Protein AF-A0AAN7X3D2-F1 (afdb_monomer_lite)

Structure (mmCIF, N/CA/C/O backbone):
data_AF-A0AAN7X3D2-F1
#
_entry.id   AF-A0AAN7X3D2-F1
#
loop_
_atom_site.group_PDB
_atom_site.id
_atom_site.type_symbol
_atom_site.label_atom_id
_atom_site.label_alt_id
_atom_site.label_comp_id
_atom_site.label_asym_id
_atom_site.label_entity_id
_atom_site.label_seq_id
_atom_site.pdbx_PDB_ins_code
_atom_site.Cartn_x
_atom_site.Cartn_y
_atom_site.Cartn_z
_atom_site.occupancy
_atom_site.B_iso_or_equiv
_atom_site.auth_seq_id
_atom_site.auth_comp_id
_atom_site.auth_asym_id
_atom_site.auth_atom_id
_atom_site.pdbx_PDB_model_num
ATOM 1 N N . MET A 1 1 ? 17.484 20.230 18.030 1.00 35.00 1 MET A N 1
ATOM 2 C CA . MET A 1 1 ? 18.713 19.925 17.265 1.00 35.00 1 MET A CA 1
ATOM 3 C C . MET A 1 1 ? 18.716 18.446 16.921 1.00 35.00 1 MET A C 1
ATOM 5 O O . MET A 1 1 ? 18.875 17.616 17.807 1.00 35.00 1 MET A O 1
ATOM 9 N N . LEU A 1 2 ? 18.434 18.127 15.661 1.00 25.06 2 LEU A N 1
ATOM 10 C CA . LEU A 1 2 ? 18.303 16.764 15.154 1.00 25.06 2 LEU A CA 1
ATOM 11 C C . LEU A 1 2 ? 19.714 16.174 14.964 1.00 25.06 2 LEU A C 1
ATOM 13 O O . LEU A 1 2 ? 20.465 16.647 14.115 1.00 25.06 2 LEU A O 1
ATOM 17 N N . ARG A 1 3 ? 20.113 15.194 15.784 1.00 27.19 3 ARG A N 1
ATOM 18 C CA . ARG A 1 3 ? 21.382 14.471 15.600 1.00 27.19 3 ARG A CA 1
ATOM 19 C C . ARG A 1 3 ? 21.187 13.400 14.529 1.00 27.19 3 ARG A C 1
ATOM 21 O O . ARG A 1 3 ? 20.580 12.366 14.785 1.00 27.19 3 ARG A O 1
ATOM 28 N N . VAL A 1 4 ? 21.693 13.680 13.332 1.00 27.00 4 VAL A N 1
ATOM 29 C CA . VAL A 1 4 ? 21.812 12.722 12.230 1.00 27.00 4 VAL A CA 1
ATOM 30 C C . VAL A 1 4 ? 22.949 11.753 12.561 1.00 27.00 4 VAL A C 1
ATOM 32 O O . VAL A 1 4 ? 24.095 12.163 12.732 1.00 27.00 4 VAL A O 1
ATOM 35 N N . LEU A 1 5 ? 22.620 10.469 12.684 1.00 26.11 5 LEU A N 1
ATOM 36 C CA . LEU A 1 5 ? 23.580 9.375 12.818 1.00 26.11 5 LEU A CA 1
ATOM 37 C C . LEU A 1 5 ? 24.165 9.089 11.427 1.00 26.11 5 LEU A C 1
ATOM 39 O O . LEU A 1 5 ? 23.530 8.445 10.596 1.00 26.11 5 LEU A O 1
ATOM 43 N N . ILE A 1 6 ? 25.361 9.616 11.158 1.00 30.44 6 ILE A N 1
ATOM 44 C CA . ILE A 1 6 ? 26.151 9.267 9.973 1.00 30.44 6 ILE A CA 1
ATOM 45 C C . ILE A 1 6 ? 26.912 7.983 10.306 1.00 30.44 6 ILE A C 1
ATOM 47 O O . ILE A 1 6 ? 27.839 7.983 11.114 1.00 30.44 6 ILE A O 1
ATOM 51 N N . LEU A 1 7 ? 26.494 6.881 9.693 1.00 25.83 7 LEU A N 1
ATOM 52 C CA . LEU A 1 7 ? 27.168 5.590 9.775 1.00 25.83 7 LEU A CA 1
ATOM 53 C C . LEU A 1 7 ? 28.379 5.627 8.827 1.00 25.83 7 LEU A C 1
ATOM 55 O O . LEU A 1 7 ? 28.279 5.309 7.646 1.00 25.83 7 LEU A O 1
ATOM 59 N N . MET A 1 8 ? 29.522 6.089 9.341 1.00 29.09 8 MET A N 1
ATOM 60 C CA . MET A 1 8 ? 30.816 5.961 8.669 1.00 29.09 8 MET A CA 1
ATOM 61 C C . MET A 1 8 ? 31.277 4.504 8.772 1.00 29.09 8 MET A C 1
ATOM 63 O O . MET A 1 8 ? 31.787 4.078 9.806 1.00 29.09 8 MET A O 1
ATOM 67 N N . MET A 1 9 ? 31.091 3.732 7.703 1.00 26.47 9 MET A N 1
ATOM 68 C CA . MET A 1 9 ? 31.731 2.424 7.557 1.00 26.47 9 MET A CA 1
ATOM 69 C C . MET A 1 9 ? 33.224 2.646 7.297 1.00 26.47 9 MET A C 1
ATOM 71 O O . MET A 1 9 ? 33.639 2.971 6.186 1.00 26.47 9 MET A O 1
ATOM 75 N N . ALA A 1 10 ? 34.022 2.511 8.355 1.00 29.41 10 ALA A N 1
ATOM 76 C CA . ALA A 1 10 ? 35.472 2.473 8.281 1.00 29.41 10 ALA A CA 1
ATOM 77 C C . ALA A 1 10 ? 35.911 1.244 7.469 1.00 29.41 10 ALA A C 1
ATOM 79 O O . ALA A 1 10 ? 35.574 0.107 7.800 1.00 29.41 10 ALA A O 1
ATOM 80 N N . VAL A 1 11 ? 36.669 1.480 6.399 1.00 28.42 11 VAL A N 1
ATOM 81 C CA . VAL A 1 11 ? 37.360 0.426 5.655 1.00 28.42 11 VAL A CA 1
ATOM 82 C C . VAL A 1 11 ? 38.492 -0.086 6.540 1.00 28.42 11 VAL A C 1
ATOM 84 O O . VAL A 1 11 ? 39.471 0.617 6.786 1.00 28.42 11 VAL A O 1
ATOM 87 N N . TRP A 1 12 ? 38.340 -1.304 7.054 1.00 28.50 12 TRP A N 1
ATOM 88 C CA . TRP A 1 12 ? 39.407 -1.999 7.763 1.00 28.50 12 TRP A CA 1
ATOM 89 C C . TRP A 1 12 ? 40.488 -2.368 6.743 1.00 28.50 12 TRP A C 1
ATOM 91 O O . TRP A 1 12 ? 40.231 -3.102 5.788 1.00 28.50 12 TRP A O 1
ATOM 101 N N . GLY A 1 13 ? 41.685 -1.807 6.920 1.00 28.72 13 GLY A N 1
ATOM 102 C CA . GLY A 1 13 ? 42.852 -2.130 6.110 1.00 28.72 13 GLY A CA 1
ATOM 103 C C . GLY A 1 13 ? 43.161 -3.623 6.174 1.00 28.72 13 GLY A C 1
ATOM 104 O O . GLY A 1 13 ? 43.364 -4.176 7.255 1.00 28.72 13 GLY A O 1
ATOM 105 N N . ALA A 1 14 ? 43.195 -4.267 5.010 1.00 29.92 14 ALA A N 1
ATOM 106 C CA . ALA A 1 14 ? 43.706 -5.619 4.873 1.00 29.92 14 ALA A CA 1
ATOM 107 C C . ALA A 1 14 ? 45.220 -5.607 5.134 1.00 29.92 14 ALA A C 1
ATOM 109 O O . ALA A 1 14 ? 45.970 -4.871 4.491 1.00 29.92 14 ALA A O 1
ATOM 110 N N . GLN A 1 15 ? 45.651 -6.419 6.101 1.00 31.81 15 GLN A N 1
ATOM 111 C CA . GLN A 1 15 ? 47.052 -6.728 6.363 1.00 31.81 15 GLN A CA 1
ATOM 112 C C . GLN A 1 15 ? 47.734 -7.240 5.092 1.00 31.81 15 GLN A C 1
ATOM 114 O O . GLN A 1 15 ? 47.230 -8.132 4.408 1.00 31.81 15 GLN A O 1
ATOM 119 N N . GLY A 1 16 ? 48.892 -6.653 4.790 1.00 28.44 16 GLY A N 1
ATOM 120 C CA . GLY A 1 16 ? 49.714 -7.013 3.647 1.00 28.44 16 GLY A CA 1
ATOM 121 C C . GLY A 1 16 ? 50.187 -8.461 3.723 1.00 28.44 16 GLY A C 1
ATOM 122 O O . GLY A 1 16 ? 50.873 -8.853 4.664 1.00 28.44 16 GLY A O 1
ATOM 123 N N . CYS A 1 17 ? 49.866 -9.237 2.691 1.00 26.61 17 CYS A N 1
ATOM 124 C CA . CYS A 1 17 ? 50.640 -10.421 2.350 1.00 26.61 17 CYS A CA 1
ATOM 125 C C . CYS A 1 17 ? 51.945 -9.952 1.698 1.00 26.61 17 CYS A C 1
ATOM 127 O O . CYS A 1 17 ? 51.963 -9.495 0.556 1.00 26.61 17 CYS A O 1
ATOM 129 N N . THR A 1 18 ? 53.045 -10.036 2.439 1.00 38.56 18 THR A N 1
ATOM 130 C CA . THR A 1 18 ? 54.401 -9.987 1.891 1.00 38.56 18 THR A CA 1
ATOM 131 C C . THR A 1 18 ? 54.638 -11.246 1.057 1.00 38.56 18 THR A C 1
ATOM 133 O O . THR A 1 18 ? 54.605 -12.346 1.604 1.00 38.56 18 THR A O 1
ATOM 136 N N . ASN A 1 19 ? 54.899 -11.045 -0.239 1.00 40.91 19 ASN A N 1
ATOM 137 C CA . ASN A 1 19 ? 55.181 -12.021 -1.308 1.00 40.91 19 ASN A CA 1
ATOM 138 C C . ASN A 1 19 ? 53.983 -12.414 -2.186 1.00 40.91 19 ASN A C 1
ATOM 140 O O . ASN A 1 19 ? 53.512 -13.547 -2.159 1.00 40.91 19 ASN A O 1
ATOM 144 N N . CYS A 1 20 ? 53.590 -11.498 -3.073 1.00 29.30 20 CYS A N 1
ATOM 145 C CA . CYS A 1 20 ? 52.977 -11.854 -4.353 1.00 29.30 20 CYS A CA 1
ATOM 146 C C . CYS A 1 20 ? 53.958 -11.480 -5.478 1.00 29.30 20 CYS A C 1
ATOM 148 O O . CYS A 1 20 ? 54.461 -10.353 -5.468 1.00 29.30 20 CYS A O 1
ATOM 150 N N . PRO A 1 21 ? 54.251 -12.375 -6.439 1.00 39.38 21 PRO A N 1
ATOM 151 C CA . PRO A 1 21 ? 55.028 -12.009 -7.613 1.00 39.38 21 PRO A CA 1
ATOM 152 C C . PRO A 1 21 ? 54.212 -11.014 -8.444 1.00 39.38 21 PRO A C 1
ATOM 154 O O . PRO A 1 21 ? 53.019 -11.209 -8.680 1.00 39.38 21 PRO A O 1
ATOM 157 N N . THR A 1 22 ? 54.849 -9.922 -8.855 1.00 39.53 22 THR A N 1
ATOM 158 C CA . THR A 1 22 ? 54.288 -8.922 -9.765 1.00 39.53 22 THR A CA 1
ATOM 159 C C . THR A 1 22 ? 53.776 -9.602 -11.041 1.00 39.53 22 THR A C 1
ATOM 161 O O . THR A 1 22 ? 54.574 -10.216 -11.752 1.00 39.53 22 THR A O 1
ATOM 164 N N . PRO A 1 23 ? 52.475 -9.511 -11.386 1.00 40.34 23 PRO A N 1
ATOM 165 C CA . PRO A 1 23 ? 52.014 -9.984 -12.678 1.00 40.34 23 PRO A CA 1
ATOM 166 C C . PRO A 1 23 ? 52.405 -8.969 -13.752 1.00 40.34 23 PRO A C 1
ATOM 168 O O . PRO A 1 23 ? 52.306 -7.756 -13.558 1.00 40.34 23 PRO A O 1
ATOM 171 N N . ALA A 1 24 ? 52.824 -9.483 -14.905 1.00 43.50 24 ALA A N 1
ATOM 172 C CA . ALA A 1 24 ? 53.088 -8.704 -16.105 1.00 43.50 24 ALA A CA 1
ATOM 173 C C . ALA A 1 24 ? 51.893 -7.788 -16.472 1.00 43.50 24 ALA A C 1
ATOM 175 O O . ALA A 1 24 ? 50.733 -8.177 -16.268 1.00 43.50 24 ALA A O 1
ATOM 176 N N . PRO A 1 25 ? 52.152 -6.606 -17.069 1.00 49.44 25 PRO A N 1
ATOM 177 C CA . PRO A 1 25 ? 51.172 -5.524 -17.236 1.00 49.44 25 PRO A CA 1
ATOM 178 C C . PRO A 1 25 ? 49.959 -5.861 -18.124 1.00 49.44 25 PRO A C 1
ATOM 180 O O . PRO A 1 25 ? 48.994 -5.103 -18.134 1.00 49.44 25 PRO A O 1
ATOM 183 N N . ASN A 1 26 ? 49.952 -7.011 -18.809 1.00 48.06 26 ASN A N 1
ATOM 184 C CA . ASN A 1 26 ? 48.851 -7.437 -19.679 1.00 48.06 26 ASN A CA 1
ATOM 185 C C . ASN A 1 26 ? 47.829 -8.397 -19.042 1.00 48.06 26 ASN A C 1
ATOM 187 O O . ASN A 1 26 ? 46.802 -8.635 -19.661 1.00 48.06 26 ASN A O 1
ATOM 191 N N . SER A 1 27 ? 48.032 -8.916 -17.821 1.00 44.84 27 SER A N 1
ATOM 192 C CA . SER A 1 27 ? 47.065 -9.865 -17.208 1.00 44.84 27 SER A CA 1
ATOM 193 C C . SER A 1 27 ? 45.958 -9.211 -16.362 1.00 44.84 27 SER A C 1
ATOM 195 O O . SER A 1 27 ? 45.014 -9.874 -15.936 1.00 44.84 27 SER A O 1
ATOM 197 N N . SER A 1 28 ? 46.047 -7.898 -16.123 1.00 53.88 28 SER A N 1
ATOM 198 C CA . SER A 1 28 ? 45.125 -7.166 -15.239 1.00 53.88 28 SER A CA 1
ATOM 199 C C . SER A 1 28 ? 43.717 -7.006 -15.832 1.00 53.88 28 SER A C 1
ATOM 201 O O . SER A 1 28 ? 42.721 -7.115 -15.113 1.00 53.88 28 SER A O 1
ATOM 203 N N . LYS A 1 29 ? 43.609 -6.805 -17.155 1.00 52.69 29 LYS A N 1
ATOM 204 C CA . LYS A 1 29 ? 42.310 -6.617 -17.821 1.00 52.69 29 LYS A CA 1
ATOM 205 C C . LYS A 1 29 ? 41.475 -7.900 -17.783 1.00 52.69 29 LYS A C 1
ATOM 207 O O . LYS A 1 29 ? 40.340 -7.861 -17.313 1.00 52.69 29 LYS A O 1
ATOM 212 N N . ASP A 1 30 ? 42.057 -9.039 -18.154 1.00 53.78 30 ASP A N 1
ATOM 213 C CA . ASP A 1 30 ? 41.342 -10.323 -18.184 1.00 53.78 30 ASP A CA 1
ATOM 214 C C . ASP A 1 30 ? 40.938 -10.807 -16.789 1.00 53.78 30 ASP A C 1
ATOM 216 O O . ASP A 1 30 ? 39.864 -11.390 -16.617 1.00 53.78 30 ASP A O 1
ATOM 220 N N . PHE A 1 31 ? 41.748 -10.510 -15.767 1.00 50.91 31 PHE A N 1
ATOM 221 C CA . PHE A 1 31 ? 41.429 -10.852 -14.383 1.00 50.91 31 PHE A CA 1
ATOM 222 C C . PHE A 1 31 ? 40.264 -10.014 -13.833 1.00 50.91 31 PHE A C 1
ATOM 224 O O . PHE A 1 31 ? 39.366 -10.561 -13.195 1.00 50.91 31 PHE A O 1
ATOM 231 N N . CYS A 1 32 ? 40.212 -8.711 -14.137 1.00 52.81 32 CYS A N 1
ATOM 232 C CA . CYS A 1 32 ? 39.110 -7.834 -13.720 1.00 52.81 32 CYS A CA 1
ATOM 233 C C . CYS A 1 32 ? 37.760 -8.210 -14.355 1.00 52.81 32 CYS A C 1
ATOM 235 O O . CYS A 1 32 ? 36.731 -8.123 -13.682 1.00 52.81 32 CYS A O 1
ATOM 237 N N . TYR A 1 33 ? 37.749 -8.663 -15.613 1.00 50.56 33 TYR A N 1
ATOM 238 C CA . TYR A 1 33 ? 36.522 -9.113 -16.283 1.00 50.56 33 TYR A CA 1
ATOM 239 C C . TYR A 1 33 ? 36.134 -10.559 -15.926 1.00 50.56 33 TYR A C 1
ATOM 241 O O . TYR A 1 33 ? 34.945 -10.860 -15.814 1.00 50.56 33 TYR A O 1
ATOM 249 N N . SER A 1 34 ? 37.106 -11.439 -15.659 1.00 51.56 34 SER A N 1
ATOM 250 C CA . SER A 1 34 ? 36.845 -12.852 -15.329 1.00 51.56 34 SER A CA 1
ATOM 251 C C . SER A 1 34 ? 36.488 -13.096 -13.860 1.00 51.56 34 SER A C 1
ATOM 253 O O . SER A 1 34 ? 35.750 -14.033 -13.551 1.00 51.56 34 SER A O 1
ATOM 255 N N . ALA A 1 35 ? 36.983 -12.274 -12.928 1.00 42.88 35 ALA A N 1
ATOM 256 C CA . ALA A 1 35 ? 36.836 -12.535 -11.493 1.00 42.88 35 ALA A CA 1
ATOM 257 C C . ALA A 1 35 ? 35.443 -12.204 -10.920 1.00 42.88 35 ALA A C 1
ATOM 259 O O . ALA A 1 35 ? 35.137 -12.617 -9.802 1.00 42.88 35 ALA A O 1
ATOM 260 N N . ARG A 1 36 ? 34.573 -11.492 -11.655 1.00 45.91 36 ARG A N 1
ATOM 261 C CA . ARG A 1 36 ? 33.273 -11.023 -11.127 1.00 45.91 36 ARG A CA 1
ATOM 262 C C . ARG A 1 36 ? 32.074 -11.926 -11.437 1.00 45.91 36 ARG A C 1
ATOM 264 O O . ARG A 1 36 ? 30.994 -11.687 -10.907 1.00 45.91 36 ARG A O 1
ATOM 271 N N . ILE A 1 37 ? 32.236 -12.965 -12.260 1.00 47.22 37 ILE A N 1
ATOM 272 C CA . ILE A 1 37 ? 31.127 -13.824 -12.720 1.00 47.22 37 ILE A CA 1
ATOM 273 C C . ILE A 1 37 ? 31.289 -15.255 -12.185 1.00 47.22 37 ILE A C 1
ATOM 275 O O . ILE A 1 37 ? 31.442 -16.209 -12.945 1.00 47.22 37 ILE A O 1
ATOM 279 N N . ARG A 1 38 ? 31.290 -15.444 -10.861 1.00 48.34 38 ARG A N 1
ATOM 280 C CA . ARG A 1 38 ? 31.309 -16.794 -10.265 1.00 48.34 38 ARG A CA 1
ATOM 281 C C . ARG A 1 38 ? 30.435 -16.912 -9.020 1.00 48.34 38 ARG A C 1
ATOM 283 O O . ARG A 1 38 ? 30.960 -17.148 -7.941 1.00 48.34 38 ARG A O 1
ATOM 290 N N . SER A 1 39 ? 29.117 -16.774 -9.188 1.00 46.16 39 SER A N 1
ATOM 291 C CA . SER A 1 39 ? 28.105 -17.408 -8.315 1.00 46.16 39 SER A CA 1
ATOM 292 C C . SER A 1 39 ? 26.675 -16.982 -8.679 1.00 46.16 39 SER A C 1
ATOM 294 O O . SER A 1 39 ? 26.034 -16.208 -7.975 1.00 46.16 39 SER A O 1
ATOM 296 N N . THR A 1 40 ? 26.121 -17.527 -9.762 1.00 52.19 40 THR A N 1
ATOM 297 C CA . THR A 1 40 ? 24.659 -17.617 -9.914 1.00 52.19 40 THR A CA 1
ATOM 298 C C . THR A 1 40 ? 24.305 -19.028 -10.365 1.00 52.19 40 THR A C 1
ATOM 300 O O . THR A 1 40 ? 25.018 -19.634 -11.160 1.00 52.19 40 THR A O 1
ATOM 303 N N . VAL A 1 41 ? 23.210 -19.568 -9.829 1.00 50.94 41 VAL A N 1
ATOM 304 C CA . VAL A 1 41 ? 22.734 -20.964 -9.972 1.00 50.94 41 VAL A CA 1
ATOM 305 C C . VAL A 1 41 ? 22.397 -21.357 -11.433 1.00 50.94 41 VAL A C 1
ATOM 307 O O . VAL A 1 41 ? 22.012 -22.485 -11.708 1.00 50.94 41 VAL A O 1
ATOM 310 N N . LEU A 1 42 ? 22.598 -20.454 -12.397 1.00 49.94 42 LEU A N 1
ATOM 311 C CA . LEU A 1 42 ? 22.267 -20.600 -13.819 1.00 49.94 42 LEU A CA 1
ATOM 312 C C . LEU A 1 42 ? 23.494 -20.424 -14.737 1.00 49.94 42 LEU A C 1
ATOM 314 O O . LEU A 1 42 ? 23.387 -19.878 -15.838 1.00 49.94 42 LEU A O 1
ATOM 318 N N . GLN A 1 43 ? 24.680 -20.852 -14.298 1.00 47.78 43 GLN A N 1
ATOM 319 C CA . GLN A 1 43 ? 25.869 -20.850 -15.156 1.00 47.78 43 GLN A CA 1
ATOM 320 C C . GLN A 1 43 ? 25.693 -21.823 -16.337 1.00 47.78 43 GLN A C 1
ATOM 322 O O . GLN A 1 43 ? 25.474 -23.014 -16.140 1.00 47.78 43 GLN A O 1
ATOM 327 N N . GLY A 1 44 ? 25.802 -21.300 -17.564 1.00 56.00 44 GLY A N 1
ATOM 328 C CA . GLY A 1 44 ? 25.746 -22.067 -18.819 1.00 56.00 44 GLY A CA 1
ATOM 329 C C . GLY A 1 44 ? 24.619 -21.664 -19.774 1.00 56.00 44 GLY A C 1
ATOM 330 O O . GLY A 1 44 ? 24.635 -22.069 -20.933 1.00 56.00 44 GLY A O 1
ATOM 331 N N . LEU A 1 45 ? 23.666 -20.841 -19.326 1.00 60.94 45 LEU A N 1
ATOM 332 C CA . LEU A 1 45 ? 22.578 -20.360 -20.178 1.00 60.94 45 LEU A CA 1
ATOM 333 C C . LEU A 1 45 ? 22.957 -19.056 -20.906 1.00 60.94 45 LEU A C 1
ATOM 335 O O . LEU A 1 45 ? 23.586 -18.174 -20.307 1.00 60.94 45 LEU A O 1
ATOM 339 N N . PRO A 1 46 ? 22.556 -18.894 -22.183 1.00 65.06 46 PRO A N 1
ATOM 340 C CA . PRO A 1 46 ? 22.756 -17.648 -22.919 1.00 65.06 46 PRO A CA 1
ATOM 341 C C . PRO A 1 46 ? 22.109 -16.464 -22.176 1.00 65.06 46 PRO A C 1
ATOM 343 O O . PRO A 1 46 ? 21.097 -16.626 -21.493 1.00 65.06 46 PRO A O 1
ATOM 346 N N . PHE A 1 47 ? 22.691 -15.264 -22.284 1.00 67.44 47 PHE A N 1
ATOM 347 C CA . PHE A 1 47 ? 22.225 -14.043 -21.604 1.00 67.44 47 PHE A CA 1
ATOM 348 C C . PHE A 1 47 ? 22.180 -14.119 -20.062 1.00 67.44 47 PHE A C 1
ATOM 350 O O . PHE A 1 47 ? 21.381 -13.432 -19.424 1.00 67.44 47 PHE A O 1
ATOM 357 N N . GLY A 1 48 ? 23.025 -14.945 -19.432 1.00 68.69 48 GLY A N 1
ATOM 358 C CA . GLY A 1 48 ? 23.119 -15.021 -17.965 1.00 68.69 48 GLY A CA 1
ATOM 359 C C . GLY A 1 48 ? 21.858 -15.567 -17.285 1.00 68.69 48 GLY A C 1
ATOM 360 O O . GLY A 1 48 ? 21.652 -15.330 -16.097 1.00 68.69 48 GLY A O 1
ATOM 361 N N . GLY A 1 49 ? 20.999 -16.262 -18.041 1.00 76.19 49 GLY A N 1
ATOM 362 C CA . GLY A 1 49 ? 19.751 -16.843 -17.548 1.00 76.19 49 GLY A CA 1
ATOM 363 C C . GLY A 1 49 ? 18.589 -15.856 -17.396 1.00 76.19 49 GLY A C 1
ATOM 364 O O . GLY A 1 49 ? 17.518 -16.280 -16.973 1.00 76.19 49 GLY A O 1
ATOM 365 N N . VAL A 1 50 ? 18.744 -14.576 -17.767 1.00 81.81 50 VAL A N 1
ATOM 366 C CA . VAL A 1 50 ? 17.681 -13.557 -17.624 1.00 81.81 50 VAL A CA 1
ATOM 367 C C . VAL A 1 50 ? 16.375 -13.964 -18.329 1.00 81.81 50 VAL A C 1
ATOM 369 O O . VAL A 1 50 ? 15.334 -13.937 -17.671 1.00 81.81 50 VAL A O 1
ATOM 372 N N . PRO A 1 51 ? 16.375 -14.410 -19.606 1.00 84.69 51 PRO A N 1
ATOM 373 C CA . PRO A 1 51 ? 15.140 -14.843 -20.264 1.00 84.69 51 PRO A CA 1
ATOM 374 C C . PRO A 1 51 ? 14.517 -16.075 -19.599 1.00 84.69 51 PRO A C 1
ATOM 376 O O . PRO A 1 51 ? 13.298 -16.190 -19.528 1.00 84.69 51 PRO A O 1
ATOM 379 N N . THR A 1 52 ? 15.351 -16.986 -19.089 1.00 85.25 52 THR A N 1
ATOM 380 C CA . THR A 1 52 ? 14.905 -18.208 -18.411 1.00 85.25 52 THR A CA 1
ATOM 381 C C . THR A 1 52 ? 14.232 -17.889 -17.079 1.00 85.25 52 THR A C 1
ATOM 383 O O . THR A 1 52 ? 13.149 -18.402 -16.819 1.00 85.25 52 THR A O 1
ATOM 386 N N . VAL A 1 53 ? 14.825 -17.013 -16.261 1.00 88.12 53 VAL A N 1
ATOM 387 C CA . VAL A 1 53 ? 14.228 -16.566 -14.991 1.00 88.12 53 VAL A CA 1
ATOM 388 C C . VAL A 1 53 ? 12.930 -15.814 -15.250 1.00 88.12 53 VAL A C 1
ATOM 390 O O . VAL A 1 53 ? 11.915 -16.149 -14.654 1.00 88.12 53 VAL A O 1
ATOM 393 N N . LEU A 1 54 ? 12.924 -14.873 -16.199 1.00 88.88 54 LEU A N 1
ATOM 394 C CA . LEU A 1 54 ? 11.721 -14.118 -16.549 1.00 88.88 54 LEU A CA 1
ATOM 395 C C . LEU A 1 54 ? 10.582 -15.038 -17.013 1.00 88.88 54 LEU A C 1
ATOM 397 O O . LEU A 1 54 ? 9.432 -14.835 -16.630 1.00 88.88 54 LEU A O 1
ATOM 401 N N . ALA A 1 55 ? 10.893 -16.060 -17.816 1.00 90.00 55 ALA A N 1
ATOM 402 C CA . ALA A 1 55 ? 9.911 -17.048 -18.246 1.00 90.00 55 ALA A CA 1
ATOM 403 C C . ALA A 1 55 ? 9.382 -17.878 -17.066 1.00 90.00 55 ALA A C 1
ATOM 405 O O . ALA A 1 55 ? 8.176 -18.086 -16.972 1.00 90.00 55 ALA A O 1
ATOM 406 N N . LEU A 1 56 ? 10.250 -18.318 -16.149 1.00 91.00 56 LEU A N 1
ATOM 407 C CA . LEU A 1 56 ? 9.834 -19.044 -14.945 1.00 91.00 56 LEU A CA 1
ATOM 408 C C . LEU A 1 56 ? 8.950 -18.183 -14.036 1.00 91.00 56 LEU A C 1
ATOM 410 O O . LEU A 1 56 ? 7.894 -18.648 -13.609 1.00 91.00 56 LEU A O 1
ATOM 414 N N . ASP A 1 57 ? 9.332 -16.929 -13.796 1.00 92.69 57 ASP A N 1
ATOM 415 C CA . ASP A 1 57 ? 8.556 -15.978 -13.001 1.00 92.69 57 ASP A CA 1
ATOM 416 C C . ASP A 1 57 ? 7.194 -15.706 -13.646 1.00 92.69 57 ASP A C 1
ATOM 418 O O . ASP A 1 57 ? 6.171 -15.720 -12.962 1.00 92.69 57 ASP A O 1
ATOM 422 N N . PHE A 1 58 ? 7.151 -15.533 -14.971 1.00 94.06 58 PHE A N 1
ATOM 423 C CA . PHE A 1 58 ? 5.905 -15.351 -15.714 1.00 94.06 58 PHE A CA 1
ATOM 424 C C . PHE A 1 58 ? 5.001 -16.588 -15.643 1.00 94.06 58 PHE A C 1
ATOM 426 O O . PHE A 1 58 ? 3.798 -16.459 -15.420 1.00 94.06 58 PHE A O 1
ATOM 433 N N . MET A 1 59 ? 5.564 -17.792 -15.782 1.00 94.19 59 MET A N 1
ATOM 434 C CA . MET A 1 59 ? 4.816 -19.047 -15.661 1.00 94.19 59 MET A CA 1
ATOM 435 C C . MET A 1 59 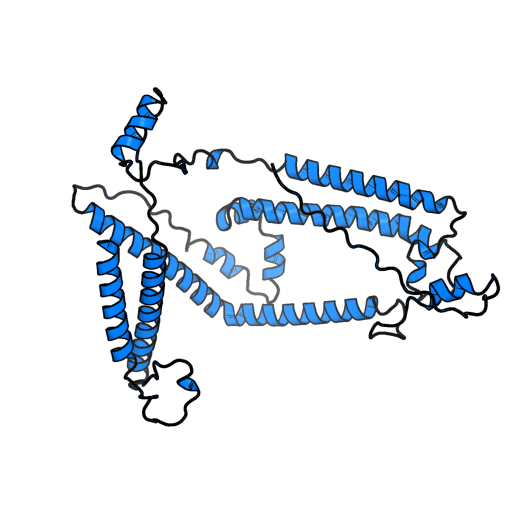? 4.288 -19.256 -14.237 1.00 94.19 59 MET A C 1
ATOM 437 O O . MET A 1 59 ? 3.135 -19.652 -14.060 1.00 94.19 59 MET A O 1
ATOM 441 N N . CYS A 1 60 ? 5.093 -18.942 -13.220 1.00 95.38 60 CYS A N 1
ATOM 442 C CA . CYS A 1 60 ? 4.681 -18.966 -11.818 1.00 95.38 60 CYS A CA 1
ATOM 443 C C . CYS A 1 60 ? 3.550 -17.962 -11.560 1.00 95.38 60 CYS A C 1
ATOM 445 O O . CYS A 1 60 ? 2.512 -18.321 -11.006 1.00 95.38 60 CYS A O 1
ATOM 447 N N . PHE A 1 61 ? 3.706 -16.725 -12.034 1.00 93.62 61 PHE A N 1
ATOM 448 C CA . PHE A 1 61 ? 2.689 -15.683 -11.944 1.00 93.62 61 PHE A CA 1
ATOM 449 C C . PHE A 1 61 ? 1.379 -16.095 -12.625 1.00 93.62 61 PHE A C 1
ATOM 451 O O . PHE A 1 61 ? 0.309 -15.931 -12.040 1.00 93.62 61 PHE A O 1
ATOM 458 N N . LEU A 1 62 ? 1.443 -16.692 -13.818 1.00 91.81 62 LEU A N 1
ATOM 459 C CA . LEU A 1 62 ? 0.267 -17.214 -14.511 1.00 91.81 62 LEU A CA 1
ATOM 460 C C . LEU A 1 62 ? -0.407 -18.333 -13.704 1.00 91.81 62 LEU A C 1
ATOM 462 O O . LEU A 1 62 ? -1.629 -18.330 -13.556 1.00 91.81 62 LEU A O 1
ATOM 466 N N . GLY A 1 63 ? 0.376 -19.249 -13.128 1.00 93.56 63 GLY A N 1
ATOM 467 C CA . GLY A 1 63 ? -0.127 -20.280 -12.219 1.00 93.56 63 GLY A CA 1
ATOM 468 C C . GLY A 1 63 ? -0.840 -19.687 -11.001 1.00 93.56 63 GLY A C 1
ATOM 469 O O . GLY A 1 63 ? -1.964 -20.080 -10.690 1.00 93.56 63 GLY A O 1
ATOM 470 N N . LEU A 1 64 ? -0.240 -18.682 -10.358 1.00 92.25 64 LEU A N 1
ATOM 471 C CA . LEU A 1 64 ? -0.847 -17.957 -9.240 1.00 92.25 64 LEU A CA 1
ATOM 472 C C . LEU A 1 64 ? -2.134 -17.233 -9.650 1.00 92.25 64 LEU A C 1
ATOM 474 O O . LEU A 1 64 ? -3.098 -17.258 -8.890 1.00 92.25 64 LEU A O 1
ATOM 478 N N . LEU A 1 65 ? -2.195 -16.638 -10.846 1.00 89.06 65 LEU A N 1
ATOM 479 C CA . LEU A 1 65 ? -3.416 -16.017 -11.368 1.00 89.06 65 LEU A CA 1
ATOM 480 C C . LEU A 1 65 ? -4.537 -17.033 -11.599 1.00 89.06 65 LEU A C 1
ATOM 482 O O . LEU A 1 65 ? -5.698 -16.730 -11.314 1.00 89.06 65 LEU A O 1
ATOM 486 N N . VAL A 1 66 ? -4.216 -18.233 -12.089 1.00 87.94 66 VAL A N 1
ATOM 487 C CA . VAL A 1 66 ? -5.195 -19.316 -12.269 1.00 87.94 66 VAL A CA 1
ATOM 488 C C . VAL A 1 66 ? -5.710 -19.799 -10.915 1.00 87.94 66 VAL A C 1
ATOM 490 O O . VAL A 1 66 ? -6.924 -19.865 -10.716 1.00 87.94 66 VAL A O 1
ATOM 493 N N . VAL A 1 67 ? -4.810 -20.063 -9.961 1.00 89.62 67 VAL A N 1
ATOM 494 C CA . VAL A 1 67 ? -5.175 -20.449 -8.588 1.00 89.62 67 VAL A CA 1
ATOM 495 C C . VAL A 1 67 ? -6.026 -19.363 -7.937 1.00 89.62 67 VAL A C 1
ATOM 497 O O . VAL A 1 67 ? -7.078 -19.664 -7.382 1.00 89.62 67 VAL A O 1
ATOM 500 N N . PHE A 1 68 ? -5.628 -18.097 -8.057 1.00 86.25 68 PHE A N 1
ATOM 501 C CA . PHE A 1 68 ? -6.393 -16.964 -7.551 1.00 86.25 68 PHE A CA 1
ATOM 502 C C . PHE A 1 68 ? -7.771 -16.868 -8.204 1.00 86.25 68 PHE A C 1
ATOM 504 O O . PHE A 1 68 ? -8.748 -16.648 -7.503 1.00 86.25 68 PHE A O 1
ATOM 511 N N . SER A 1 69 ? -7.884 -17.067 -9.517 1.00 83.50 69 SER A N 1
ATOM 512 C CA . SER A 1 69 ? -9.173 -17.003 -10.219 1.00 83.50 69 SER A CA 1
ATOM 513 C C . SER A 1 69 ? -10.100 -18.151 -9.805 1.00 83.50 69 SER A C 1
ATOM 515 O O . SER A 1 69 ? -11.300 -17.942 -9.621 1.00 83.50 69 SER A O 1
ATOM 517 N N . PHE A 1 70 ? -9.550 -19.349 -9.585 1.00 83.38 70 PHE A N 1
ATOM 518 C CA . PHE A 1 70 ? -10.292 -20.491 -9.051 1.00 83.38 70 PHE A CA 1
ATOM 519 C C . PHE A 1 70 ? -10.741 -20.249 -7.605 1.00 83.38 70 PHE A C 1
ATOM 521 O O . PHE A 1 70 ? -11.927 -20.371 -7.299 1.00 83.38 70 PHE A O 1
ATOM 528 N N . LEU A 1 71 ? -9.819 -19.836 -6.729 1.00 83.00 71 LEU A N 1
ATOM 529 C CA . LEU A 1 71 ? -10.124 -19.485 -5.344 1.00 83.00 71 LEU A CA 1
ATOM 530 C C . LEU A 1 71 ? -11.109 -18.328 -5.272 1.00 83.00 71 LEU A C 1
ATOM 532 O O . LEU A 1 71 ? -12.010 -18.375 -4.457 1.00 83.00 71 LEU A O 1
ATOM 536 N N . ARG A 1 72 ? -11.008 -17.315 -6.131 1.00 76.50 72 ARG A N 1
ATOM 537 C CA . ARG A 1 72 ? -11.980 -16.224 -6.184 1.00 76.50 72 ARG A CA 1
ATOM 538 C C . ARG A 1 72 ? -13.365 -16.766 -6.518 1.00 76.50 72 ARG A C 1
ATOM 540 O O . ARG A 1 72 ? -14.309 -16.392 -5.848 1.00 76.50 72 ARG A O 1
ATOM 547 N N . LYS A 1 73 ? -13.503 -17.690 -7.470 1.00 75.44 73 LYS A N 1
ATOM 548 C CA . LYS A 1 73 ? -14.807 -18.276 -7.818 1.00 75.44 73 LYS A CA 1
ATOM 549 C C . LYS A 1 73 ? -15.396 -19.160 -6.708 1.00 75.44 73 LYS A C 1
ATOM 551 O O . LYS A 1 73 ? -16.598 -19.122 -6.492 1.00 75.44 73 LYS A O 1
ATOM 556 N N . VAL A 1 74 ? -14.565 -19.938 -6.011 1.00 73.31 74 VAL A N 1
ATOM 557 C CA . VAL A 1 74 ? -15.004 -20.871 -4.949 1.00 73.31 74 VAL A CA 1
ATOM 558 C C . VAL A 1 74 ? -15.155 -20.176 -3.591 1.00 73.31 74 VAL A C 1
ATOM 560 O O . VAL A 1 74 ? -16.057 -20.479 -2.818 1.00 73.31 74 VAL A O 1
ATOM 563 N N . ALA A 1 75 ? -14.264 -19.237 -3.292 1.00 64.06 75 ALA A N 1
ATOM 564 C CA . ALA A 1 75 ? -14.164 -18.552 -2.014 1.00 64.06 75 ALA A CA 1
ATOM 565 C C . ALA A 1 75 ? -14.863 -17.192 -1.990 1.00 64.06 75 ALA A C 1
ATOM 567 O O . ALA A 1 75 ? -14.895 -16.601 -0.920 1.00 64.06 75 ALA A O 1
ATOM 568 N N . TRP A 1 76 ? -15.442 -16.675 -3.084 1.00 60.22 76 TRP A N 1
ATOM 569 C CA . TRP A 1 76 ? -16.213 -15.420 -3.025 1.00 60.22 76 TRP A CA 1
ATOM 570 C C . TRP A 1 76 ? -17.397 -15.519 -2.061 1.00 60.22 76 TRP A C 1
ATOM 572 O O . TRP A 1 76 ? -17.637 -14.578 -1.311 1.00 60.22 76 TRP A O 1
ATOM 582 N N . ASP A 1 77 ? -18.060 -16.674 -1.968 1.00 54.81 77 ASP A N 1
ATOM 583 C CA . ASP A 1 77 ? -19.109 -16.880 -0.964 1.00 54.81 77 ASP A CA 1
ATOM 584 C C . ASP A 1 77 ? -18.558 -16.845 0.474 1.00 54.81 77 ASP A C 1
ATOM 586 O O . ASP A 1 77 ? -19.184 -16.263 1.361 1.00 54.81 77 ASP A O 1
ATOM 590 N N . TYR A 1 78 ? -17.344 -17.358 0.701 1.00 52.59 78 TYR A N 1
ATOM 591 C CA . TYR A 1 78 ? -16.658 -17.305 2.000 1.00 52.59 78 TYR A CA 1
ATOM 592 C C . TYR A 1 78 ? -16.046 -15.927 2.305 1.00 52.59 78 TYR A C 1
ATOM 594 O O . TYR A 1 78 ? -16.030 -15.498 3.455 1.00 52.59 78 TYR A O 1
ATOM 602 N N . GLY A 1 79 ? -15.563 -15.215 1.287 1.00 53.09 79 GLY A N 1
ATOM 603 C CA . GLY A 1 79 ? -14.981 -13.878 1.362 1.00 53.09 79 GLY A CA 1
ATOM 604 C C . GLY A 1 79 ? -16.045 -12.805 1.564 1.00 53.09 79 GLY A C 1
ATOM 605 O O . GLY A 1 79 ? -15.842 -11.906 2.375 1.00 53.09 79 GLY A O 1
ATOM 606 N N . ARG A 1 80 ? -17.217 -12.951 0.927 1.00 59.22 80 ARG A N 1
ATOM 607 C CA . ARG A 1 80 ? -18.428 -12.184 1.244 1.00 59.22 80 ARG A CA 1
ATOM 608 C C . ARG A 1 80 ? -18.855 -12.464 2.675 1.00 59.22 80 ARG A C 1
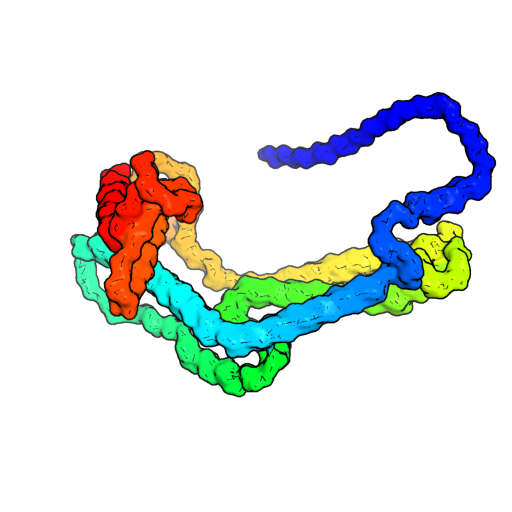ATOM 610 O O . ARG A 1 80 ? -19.075 -11.510 3.403 1.00 59.22 80 ARG A O 1
ATOM 617 N N . LEU A 1 81 ? -18.896 -13.724 3.119 1.00 53.31 81 LEU A N 1
ATOM 618 C CA . LEU A 1 81 ? -19.178 -14.030 4.524 1.00 53.31 81 LEU A CA 1
ATOM 619 C C . LEU A 1 81 ? -18.157 -13.381 5.461 1.00 53.31 81 LEU A C 1
ATOM 621 O O . LEU A 1 81 ? -18.555 -12.796 6.455 1.00 53.31 81 LEU A O 1
ATOM 625 N N . ALA A 1 82 ? -16.861 -13.428 5.155 1.00 50.97 82 ALA A N 1
ATOM 626 C CA . ALA A 1 82 ? -15.819 -12.841 5.994 1.00 50.97 82 ALA A CA 1
ATOM 627 C C . ALA A 1 82 ? -15.876 -11.304 6.025 1.00 50.97 82 ALA A C 1
ATOM 629 O O . ALA A 1 82 ? -15.695 -10.723 7.091 1.00 50.97 82 ALA A O 1
ATOM 630 N N . LEU A 1 83 ? -16.168 -10.653 4.894 1.00 55.31 83 LEU A N 1
ATOM 631 C CA . LEU A 1 83 ? -16.350 -9.201 4.791 1.00 55.31 83 LEU A CA 1
ATOM 632 C C . LEU A 1 83 ? -17.659 -8.734 5.428 1.00 55.31 83 LEU A C 1
ATOM 634 O O . LEU A 1 83 ? -17.652 -7.719 6.109 1.00 55.31 83 LEU A O 1
ATOM 638 N N . VAL A 1 84 ? -18.754 -9.480 5.263 1.00 52.94 84 VAL A N 1
ATOM 639 C CA . VAL A 1 84 ? -20.031 -9.237 5.952 1.00 52.94 84 VAL A CA 1
ATOM 640 C C . VAL A 1 84 ? -19.858 -9.461 7.447 1.00 52.94 84 VAL A C 1
ATOM 642 O O . VAL A 1 84 ? -20.287 -8.624 8.219 1.00 52.94 84 VAL A O 1
ATOM 645 N N . THR A 1 85 ? -19.131 -10.499 7.868 1.00 52.66 85 THR A N 1
ATOM 646 C CA . THR A 1 85 ? -18.799 -10.724 9.282 1.00 52.66 85 THR A CA 1
ATOM 647 C C . THR A 1 85 ? -17.884 -9.621 9.817 1.00 52.66 85 THR A C 1
ATOM 649 O O . THR A 1 85 ? -18.008 -9.259 10.978 1.00 52.66 85 THR A O 1
ATOM 652 N N . ASP A 1 86 ? -16.956 -9.067 9.025 1.00 50.38 86 ASP A N 1
ATOM 653 C CA . ASP A 1 86 ? -16.127 -7.926 9.448 1.00 50.38 86 ASP A CA 1
ATOM 654 C C . ASP A 1 86 ? -16.910 -6.609 9.479 1.00 50.38 86 ASP A C 1
ATOM 656 O O . ASP A 1 86 ? -16.703 -5.793 10.375 1.00 50.38 86 ASP A O 1
ATOM 660 N N . ALA A 1 87 ? -17.850 -6.422 8.554 1.00 52.88 87 ALA A N 1
ATOM 661 C CA . ALA A 1 87 ? -18.782 -5.305 8.553 1.00 52.88 87 ALA A CA 1
ATOM 662 C C . ALA A 1 87 ? -19.733 -5.382 9.756 1.00 52.88 87 ALA A C 1
ATOM 664 O O . ALA A 1 87 ? -19.839 -4.390 10.469 1.00 52.88 87 ALA A O 1
ATOM 665 N N . ASP A 1 88 ? -20.305 -6.554 10.052 1.00 53.72 88 ASP A N 1
ATOM 666 C CA . ASP A 1 88 ? -21.065 -6.831 11.279 1.00 53.72 88 ASP A CA 1
ATOM 667 C C . ASP A 1 88 ? -20.191 -6.619 12.514 1.00 53.72 88 ASP A C 1
ATOM 669 O O . ASP A 1 88 ? -20.592 -5.927 13.435 1.00 53.72 88 ASP A O 1
ATOM 673 N N . ARG A 1 89 ? -18.937 -7.096 12.526 1.00 56.66 89 ARG A N 1
ATOM 674 C CA . ARG A 1 89 ? -17.993 -6.832 13.631 1.00 56.66 89 ARG A CA 1
ATOM 675 C C . ARG A 1 89 ? -17.750 -5.342 13.847 1.00 56.66 89 ARG A C 1
ATOM 677 O O . ARG A 1 89 ? -17.587 -4.928 14.996 1.00 56.66 89 ARG A O 1
ATOM 684 N N . ARG A 1 90 ? -17.649 -4.548 12.776 1.00 54.31 90 ARG A N 1
ATOM 685 C CA . ARG A 1 90 ? -17.484 -3.087 12.851 1.00 54.31 90 ARG A CA 1
ATOM 686 C C . ARG A 1 90 ? -18.778 -2.408 13.285 1.00 54.31 90 ARG A C 1
ATOM 688 O O . ARG A 1 90 ? -18.700 -1.471 14.074 1.00 54.31 90 ARG A O 1
ATOM 695 N N . MET A 1 91 ? -19.929 -2.882 12.810 1.00 54.97 91 MET A N 1
ATOM 696 C CA . MET A 1 91 ? -21.259 -2.433 13.225 1.00 54.97 91 MET A CA 1
ATOM 697 C C . MET A 1 91 ? -21.486 -2.722 14.706 1.00 54.97 91 MET A C 1
ATOM 699 O O . MET A 1 91 ? -21.713 -1.779 15.445 1.00 54.97 91 MET A O 1
ATOM 703 N N . ASP A 1 92 ? -21.283 -3.951 15.175 1.00 54.94 92 ASP A N 1
ATOM 704 C CA . ASP A 1 92 ? -21.359 -4.348 16.586 1.00 54.94 92 ASP A CA 1
ATOM 705 C C . ASP A 1 92 ? -20.371 -3.570 17.454 1.00 54.94 92 ASP A C 1
ATOM 707 O O . ASP A 1 92 ? -20.694 -3.152 18.562 1.00 54.94 92 ASP A O 1
ATOM 711 N N . GLN A 1 93 ? -19.144 -3.331 16.974 1.00 55.91 93 GLN A N 1
ATOM 712 C CA . GLN A 1 93 ? -18.205 -2.463 17.688 1.00 55.91 93 GLN A CA 1
ATOM 713 C C . GLN A 1 93 ? -18.691 -1.017 17.760 1.00 55.91 93 GLN A C 1
ATOM 715 O O . GLN A 1 93 ? -18.416 -0.353 18.756 1.00 55.91 93 GLN A O 1
ATOM 720 N N . ARG A 1 94 ? -19.371 -0.519 16.725 1.00 53.31 94 ARG A N 1
ATOM 721 C CA . ARG A 1 94 ? -19.926 0.835 16.688 1.00 53.31 94 ARG A CA 1
ATOM 722 C C . ARG A 1 94 ? -21.182 0.943 17.552 1.00 53.31 94 ARG A C 1
ATOM 724 O O . ARG A 1 94 ? -21.276 1.911 18.292 1.00 53.31 94 ARG A O 1
ATOM 731 N N . TYR A 1 95 ? -22.060 -0.057 17.523 1.00 53.44 95 TYR A N 1
ATOM 732 C CA . TYR A 1 95 ? -23.253 -0.184 18.358 1.00 53.44 95 TYR A CA 1
ATOM 733 C C . TYR A 1 95 ? -22.886 -0.342 19.827 1.00 53.44 95 TYR A C 1
ATOM 735 O O . TYR A 1 95 ? -23.330 0.458 20.629 1.00 53.44 95 TYR A O 1
ATOM 743 N N . SER A 1 96 ? -21.974 -1.251 20.184 1.00 52.12 96 SER A N 1
ATOM 744 C CA . SER A 1 96 ? -21.476 -1.382 21.564 1.00 52.12 96 SER A CA 1
ATOM 745 C C . SER A 1 96 ? -20.844 -0.083 22.075 1.00 52.12 96 SER A C 1
ATOM 747 O O . SER A 1 96 ? -20.963 0.232 23.249 1.00 52.12 96 SER A O 1
ATOM 749 N N . ARG A 1 97 ? -20.196 0.700 21.203 1.00 53.00 97 ARG A N 1
ATOM 750 C CA . ARG A 1 97 ? -19.604 1.998 21.564 1.00 53.00 97 ARG A CA 1
ATOM 751 C C . ARG A 1 97 ? -20.636 3.130 21.649 1.00 53.00 97 ARG A C 1
ATOM 753 O O . ARG A 1 97 ? -20.361 4.134 22.302 1.00 53.00 97 ARG A O 1
ATOM 760 N N . LEU A 1 98 ? -21.766 2.999 20.955 1.00 51.53 98 LEU A N 1
ATOM 761 C CA . LEU A 1 98 ? -22.911 3.906 21.041 1.00 51.53 98 LEU A CA 1
ATOM 762 C C . LEU A 1 98 ? -23.748 3.596 22.282 1.00 51.53 98 LEU A C 1
ATOM 764 O O . LEU A 1 98 ? -24.069 4.527 22.998 1.00 51.53 98 LEU A O 1
ATOM 768 N N . ASP A 1 99 ? -23.974 2.323 22.589 1.00 48.03 99 ASP A N 1
ATOM 769 C CA . ASP A 1 99 ? -24.683 1.842 23.779 1.00 48.03 99 ASP A CA 1
ATOM 770 C C . ASP A 1 99 ? -23.912 2.197 25.066 1.00 48.03 99 ASP A C 1
ATOM 772 O O . ASP A 1 99 ? -24.475 2.761 25.999 1.00 48.03 99 ASP A O 1
ATOM 776 N N . ASP A 1 100 ? -22.577 2.044 25.074 1.00 49.28 100 ASP A N 1
ATOM 777 C CA . ASP A 1 100 ? -21.716 2.549 26.162 1.00 49.28 100 ASP A CA 1
ATOM 778 C C . ASP A 1 100 ? -21.805 4.085 26.308 1.00 49.28 100 ASP A C 1
ATOM 780 O O . ASP A 1 100 ? -21.657 4.630 27.402 1.00 49.28 100 ASP A O 1
ATOM 784 N N . ARG A 1 101 ? -22.040 4.815 25.209 1.00 46.28 101 ARG A N 1
AT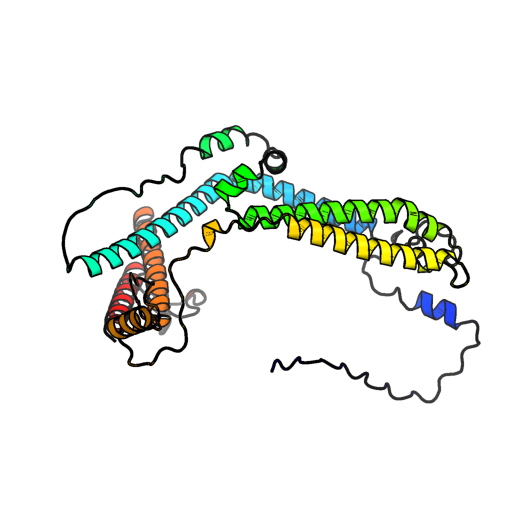OM 785 C CA . ARG A 1 101 ? -22.180 6.281 25.218 1.00 46.28 101 ARG A CA 1
ATOM 786 C C . ARG A 1 101 ? -23.589 6.715 25.626 1.00 46.28 101 ARG A C 1
ATOM 788 O O . ARG A 1 101 ? -23.721 7.747 26.275 1.00 46.28 101 ARG A O 1
ATOM 795 N N . GLU A 1 102 ? -24.604 5.928 25.297 1.00 41.97 102 GLU A N 1
ATOM 796 C CA . GLU A 1 102 ? -26.006 6.131 25.652 1.00 41.97 102 GLU A CA 1
ATOM 797 C C . GLU A 1 102 ? -26.250 5.790 27.126 1.00 41.97 102 GLU A C 1
ATOM 799 O O . GLU A 1 102 ? -26.900 6.563 27.820 1.00 41.97 102 GLU A O 1
ATOM 804 N N . TYR A 1 103 ? -25.613 4.748 27.671 1.00 43.16 103 TYR A N 1
ATOM 805 C CA . TYR A 1 103 ? -25.684 4.414 29.099 1.00 43.16 103 TYR A CA 1
ATOM 806 C C . TYR A 1 103 ? -25.046 5.494 29.993 1.00 43.16 103 TYR A C 1
ATOM 808 O O . TYR A 1 103 ? -25.543 5.781 31.081 1.00 43.16 103 TYR A O 1
ATOM 816 N N . VAL A 1 104 ? -23.976 6.147 29.522 1.00 47.34 104 VAL A N 1
ATOM 817 C CA . VAL A 1 104 ? -23.337 7.281 30.219 1.00 47.34 104 VAL A CA 1
ATOM 818 C C . VAL A 1 104 ? -24.118 8.589 30.016 1.00 47.34 104 VAL A C 1
ATOM 820 O O . VAL A 1 104 ? -24.146 9.429 30.912 1.00 47.34 104 VAL A O 1
ATOM 823 N N . ALA A 1 105 ? -24.791 8.762 28.873 1.00 40.78 105 ALA A N 1
ATOM 824 C CA . ALA A 1 105 ? -25.616 9.938 28.584 1.00 40.78 105 ALA A CA 1
ATOM 825 C C . ALA A 1 105 ? -27.030 9.877 29.200 1.00 40.78 105 ALA A C 1
ATOM 827 O O . ALA A 1 105 ? -27.633 10.918 29.448 1.00 40.78 105 ALA A O 1
ATOM 828 N N . SER A 1 106 ? -27.541 8.686 29.527 1.00 38.97 106 SER A N 1
ATOM 829 C CA . SER A 1 106 ? -28.892 8.478 30.079 1.00 38.97 106 SER A CA 1
ATOM 830 C C . SER A 1 106 ? -29.111 9.073 31.479 1.00 38.97 106 SER A C 1
ATOM 832 O O . SER A 1 106 ? -30.229 9.056 31.987 1.00 38.97 106 SER A O 1
ATOM 834 N N . ALA A 1 107 ? -28.076 9.640 32.106 1.00 42.88 107 ALA A N 1
ATOM 835 C CA . ALA A 1 107 ? -28.223 10.418 33.332 1.00 42.88 107 ALA A CA 1
ATOM 836 C C . ALA A 1 107 ? -28.731 11.858 33.097 1.00 42.88 107 ALA A C 1
ATOM 838 O O . ALA A 1 107 ? -29.107 12.501 34.075 1.00 42.88 107 ALA A O 1
ATOM 839 N N . MET A 1 108 ? -28.789 12.374 31.855 1.00 37.94 108 MET A N 1
ATOM 840 C CA . MET A 1 108 ? -29.335 13.711 31.558 1.00 37.94 108 MET A CA 1
ATOM 841 C C . MET A 1 108 ? -30.066 13.797 30.195 1.00 37.94 108 MET A C 1
ATOM 843 O O . MET A 1 108 ? -29.452 13.946 29.149 1.00 37.94 108 MET A O 1
ATOM 847 N N . THR A 1 109 ? -31.404 13.764 30.274 1.00 31.11 109 THR A N 1
ATOM 848 C CA . THR A 1 109 ? -32.430 14.421 29.419 1.00 31.11 109 THR A CA 1
ATOM 849 C C . THR A 1 109 ? -32.523 14.186 27.890 1.00 31.11 109 THR A C 1
ATOM 851 O O . THR A 1 109 ? -31.682 14.636 27.122 1.00 31.11 109 THR A O 1
ATOM 854 N N . SER A 1 110 ? -33.702 13.651 27.512 1.00 30.31 110 SER A N 1
ATOM 855 C CA . SER A 1 110 ? -34.679 14.040 26.456 1.00 30.31 110 SER A CA 1
ATOM 856 C C . SER A 1 110 ? -34.346 14.040 24.949 1.00 30.31 110 SER A C 1
ATOM 858 O O . SER A 1 110 ? -33.578 14.866 24.467 1.00 30.31 110 SER A O 1
ATOM 860 N N . ASP A 1 111 ? -35.112 13.196 24.237 1.00 33.53 111 ASP A N 1
ATOM 861 C CA . ASP A 1 111 ? -35.722 13.314 22.895 1.00 33.53 111 ASP A CA 1
ATOM 862 C C . ASP A 1 111 ? -34.991 14.081 21.780 1.00 33.53 111 ASP A C 1
ATOM 864 O O . ASP A 1 111 ? -35.052 15.302 21.705 1.00 33.53 111 ASP A O 1
ATOM 868 N N . THR A 1 112 ? -34.453 13.333 20.807 1.00 28.59 112 THR A N 1
ATOM 869 C CA . THR A 1 112 ? -34.552 13.618 19.355 1.00 28.59 112 THR A CA 1
ATOM 870 C C . THR A 1 112 ? -34.138 12.372 18.548 1.00 28.59 112 THR A C 1
ATOM 872 O O . THR A 1 112 ? -32.966 11.996 18.575 1.00 28.59 112 THR A O 1
ATOM 875 N N . PRO A 1 113 ? -35.037 11.712 17.791 1.00 41.53 113 PRO A N 1
ATOM 876 C CA . PRO A 1 113 ? -34.651 10.643 16.884 1.00 41.53 113 PRO A CA 1
ATOM 877 C C . PRO A 1 113 ? -34.643 11.191 15.460 1.00 41.53 113 PRO A C 1
ATOM 879 O O . PRO A 1 113 ? -35.683 11.204 14.817 1.00 41.53 113 PRO A O 1
ATOM 882 N N . GLU A 1 114 ? -33.504 11.648 14.933 1.00 32.75 114 GLU A N 1
ATOM 883 C CA . GLU A 1 114 ? -33.420 11.839 13.482 1.00 32.75 114 GLU A CA 1
ATOM 884 C C . GLU A 1 114 ? -31.992 11.854 12.919 1.00 32.75 114 GLU A C 1
ATOM 886 O O . GLU A 1 114 ? -31.124 12.625 13.325 1.00 32.75 114 GLU A O 1
ATOM 891 N N . ARG A 1 115 ? -31.839 11.053 11.854 1.00 34.78 115 ARG A N 1
ATOM 892 C CA . ARG A 1 115 ? -30.941 11.274 10.712 1.00 34.78 115 ARG A CA 1
ATOM 893 C C . ARG A 1 115 ? -29.494 10.787 10.827 1.00 34.78 115 ARG A C 1
ATOM 895 O O . ARG A 1 115 ? -28.561 11.571 10.703 1.00 34.78 115 ARG A O 1
ATOM 902 N N . TYR A 1 116 ? -29.302 9.467 10.858 1.00 34.44 116 TYR A N 1
ATOM 903 C CA . TYR A 1 116 ? -28.105 8.849 10.262 1.00 34.44 116 TYR A CA 1
ATOM 904 C C . TYR A 1 116 ? -28.386 7.483 9.613 1.00 34.44 116 TYR A C 1
ATOM 906 O O . TYR A 1 116 ? -27.619 6.537 9.745 1.00 34.44 116 TYR A O 1
ATOM 914 N N . GLU A 1 117 ? -29.449 7.391 8.813 1.00 35.06 117 GLU A N 1
ATOM 915 C CA . GLU A 1 117 ? -29.509 6.389 7.747 1.00 35.06 117 GLU A CA 1
ATOM 916 C C . GLU A 1 117 ? -28.813 6.945 6.502 1.00 35.06 117 GLU A C 1
ATOM 918 O O . GLU A 1 117 ? -29.436 7.447 5.569 1.00 35.06 117 GLU A O 1
ATOM 923 N N . ARG A 1 118 ? -27.480 6.871 6.473 1.00 31.20 118 ARG A N 1
ATOM 924 C CA . ARG A 1 118 ? -26.779 6.796 5.190 1.00 31.20 118 ARG A CA 1
ATOM 925 C C . ARG A 1 118 ? -26.357 5.350 5.013 1.00 31.20 118 ARG A C 1
ATOM 927 O O . ARG A 1 118 ? -25.234 4.965 5.324 1.00 31.20 118 ARG A O 1
ATOM 934 N N . LEU A 1 119 ? -27.336 4.569 4.561 1.00 36.78 119 LEU A N 1
ATOM 935 C CA . LEU A 1 119 ? -27.173 3.276 3.918 1.00 36.78 119 LEU A CA 1
ATOM 936 C C . LEU A 1 119 ? -25.966 3.356 2.977 1.00 36.78 119 LEU A C 1
ATOM 938 O O . LEU A 1 119 ? -26.053 3.905 1.879 1.00 36.78 119 LEU A O 1
ATOM 942 N N . THR A 1 120 ? -24.834 2.793 3.391 1.00 31.95 120 THR A N 1
ATOM 943 C CA . THR A 1 120 ? -23.801 2.344 2.458 1.00 31.95 120 THR A CA 1
ATOM 944 C C . THR A 1 120 ? -24.347 1.105 1.753 1.00 31.95 120 THR A C 1
ATOM 946 O O . THR A 1 120 ? -24.060 -0.027 2.126 1.00 31.95 120 THR A O 1
ATOM 949 N N . SER A 1 121 ? -25.275 1.370 0.829 1.00 37.69 121 SER A N 1
ATOM 950 C CA . SER A 1 121 ? -25.498 0.668 -0.433 1.00 37.69 121 SER A CA 1
AT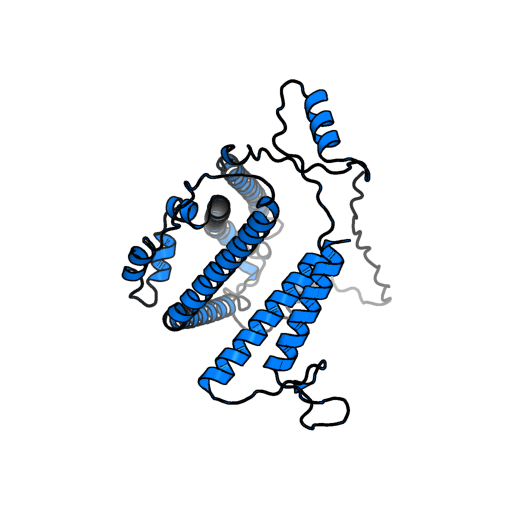OM 951 C C . SER A 1 121 ? -25.189 -0.834 -0.450 1.00 37.69 121 SER A C 1
ATOM 953 O O . SER A 1 121 ? -24.325 -1.314 -1.175 1.00 37.69 121 SER A O 1
ATOM 955 N N . VAL A 1 122 ? -26.065 -1.601 0.201 1.00 34.91 122 VAL A N 1
ATOM 956 C CA . VAL A 1 122 ? -26.402 -2.975 -0.223 1.00 34.91 122 VAL A CA 1
ATOM 957 C C . VAL A 1 122 ? -26.972 -2.983 -1.660 1.00 34.91 122 VAL A C 1
ATOM 959 O O . VAL A 1 122 ? -26.967 -4.005 -2.332 1.00 34.91 122 VAL A O 1
ATOM 962 N N . SER A 1 123 ? -27.412 -1.831 -2.184 1.00 29.31 123 SER A N 1
ATOM 963 C CA . SER A 1 123 ? -28.035 -1.734 -3.509 1.00 29.31 123 SER A CA 1
ATOM 964 C C . SER A 1 123 ? -27.064 -1.750 -4.702 1.00 29.31 123 SER A C 1
ATOM 966 O O . SER A 1 123 ? -27.531 -1.969 -5.814 1.00 29.31 123 SER A O 1
ATOM 968 N N . SER A 1 124 ? -25.753 -1.523 -4.533 1.00 36.62 124 SER A N 1
ATOM 969 C CA . SER A 1 124 ? -24.810 -1.443 -5.673 1.00 36.62 124 SER A CA 1
ATOM 970 C C . SER A 1 124 ? -23.927 -2.683 -5.856 1.00 36.62 124 SER A C 1
ATOM 972 O O . SER A 1 124 ? -23.177 -2.763 -6.830 1.00 36.62 124 SER A O 1
ATOM 974 N N . SER A 1 125 ? -24.030 -3.681 -4.970 1.00 40.50 125 SER A N 1
ATOM 975 C CA . SER A 1 125 ? -23.399 -4.992 -5.181 1.00 40.50 125 SER A CA 1
ATOM 976 C C . SER A 1 125 ? -24.073 -5.781 -6.308 1.00 40.50 125 SER A C 1
ATOM 978 O O . SER A 1 125 ? -23.407 -6.566 -6.979 1.00 40.50 125 SER A O 1
ATOM 980 N N . VAL A 1 126 ? -25.355 -5.510 -6.576 1.00 41.56 126 VAL A N 1
ATOM 981 C CA . VAL A 1 126 ? -26.143 -6.175 -7.626 1.00 41.56 126 VAL A CA 1
ATOM 982 C C . VAL A 1 126 ? -25.608 -5.860 -9.036 1.00 41.56 126 VAL A C 1
ATOM 984 O O . VAL A 1 126 ? -25.607 -6.732 -9.901 1.00 41.56 126 VAL A O 1
ATOM 987 N N . ASP A 1 127 ? -25.052 -4.663 -9.264 1.00 40.03 127 ASP A N 1
ATOM 988 C CA . ASP A 1 127 ? -24.490 -4.262 -10.571 1.00 40.03 127 ASP A CA 1
ATOM 989 C C . ASP A 1 127 ? -23.078 -4.818 -10.850 1.00 40.03 127 ASP A C 1
ATOM 991 O O . ASP A 1 127 ? -22.612 -4.827 -11.997 1.00 40.03 127 ASP A O 1
ATOM 995 N N . ILE A 1 128 ? -22.375 -5.295 -9.816 1.00 45.75 128 ILE A N 1
ATOM 996 C CA . ILE A 1 128 ? -21.098 -6.013 -9.962 1.00 45.75 128 ILE A CA 1
ATOM 997 C C . ILE A 1 128 ? -21.344 -7.514 -10.155 1.00 45.75 128 ILE A C 1
ATOM 999 O O . ILE A 1 128 ? -20.642 -8.136 -10.955 1.00 45.75 128 ILE A O 1
ATOM 1003 N N . ASP A 1 129 ? -22.367 -8.074 -9.503 1.00 47.44 129 ASP A N 1
ATOM 1004 C CA . ASP A 1 129 ? -22.708 -9.503 -9.569 1.00 47.44 129 ASP A CA 1
ATOM 1005 C C . ASP A 1 129 ? -23.013 -9.984 -10.998 1.00 47.44 129 ASP A C 1
ATOM 1007 O O . ASP A 1 129 ? -22.683 -11.114 -11.359 1.00 47.44 129 ASP A O 1
ATOM 1011 N N . GLN A 1 130 ? -23.560 -9.124 -11.865 1.00 47.41 130 GLN A N 1
ATOM 1012 C CA . GLN A 1 130 ? -23.860 -9.503 -13.251 1.00 47.41 130 GLN A CA 1
ATOM 1013 C C . GLN A 1 130 ? -22.639 -9.439 -14.196 1.00 47.41 130 GLN A C 1
ATOM 1015 O O . GLN A 1 130 ? -22.724 -9.888 -15.341 1.00 47.41 130 GLN A O 1
ATOM 1020 N N . ARG A 1 131 ? -21.490 -8.904 -13.746 1.00 49.94 131 ARG A N 1
ATOM 1021 C CA . ARG A 1 131 ? -20.278 -8.711 -14.575 1.00 49.94 131 ARG A CA 1
ATOM 1022 C C . ARG A 1 131 ? -19.212 -9.803 -14.420 1.00 49.94 131 ARG A C 1
ATOM 1024 O O . ARG A 1 131 ? -18.333 -9.897 -15.277 1.00 49.94 131 ARG A O 1
ATOM 1031 N N . ASP A 1 132 ? -19.295 -10.658 -13.402 1.00 54.16 132 ASP A N 1
ATOM 1032 C CA . ASP A 1 132 ? -18.245 -11.631 -13.047 1.00 54.16 132 ASP A CA 1
ATOM 1033 C C . ASP A 1 132 ? -18.583 -13.088 -13.461 1.00 54.16 132 ASP A C 1
ATOM 1035 O O . ASP A 1 132 ? -18.233 -14.051 -12.782 1.00 54.16 132 ASP A O 1
ATOM 1039 N N . THR A 1 133 ? -19.228 -13.301 -14.616 1.00 57.50 133 THR A N 1
ATOM 1040 C CA . THR A 1 133 ? -19.549 -14.660 -15.117 1.00 57.50 133 THR A CA 1
ATOM 1041 C C . THR A 1 133 ? -18.355 -15.412 -15.733 1.00 57.50 133 THR A C 1
ATOM 1043 O O . THR A 1 133 ? -18.400 -16.637 -15.867 1.00 57.50 133 THR A O 1
ATOM 1046 N N . GLY A 1 134 ? -17.259 -14.723 -16.080 1.00 63.00 134 GLY A N 1
ATOM 1047 C CA . GLY A 1 134 ? -16.059 -15.312 -16.697 1.00 63.00 134 GLY A CA 1
ATOM 1048 C C . GLY A 1 134 ? -14.848 -15.425 -15.758 1.00 63.00 134 GLY A C 1
ATOM 1049 O O . GLY A 1 134 ? -14.600 -14.526 -14.959 1.00 63.00 134 GLY A O 1
ATOM 1050 N N . PHE A 1 135 ? -14.025 -16.477 -15.911 1.00 61.56 135 PHE A N 1
ATOM 1051 C CA . PHE A 1 135 ? -12.827 -16.745 -15.082 1.00 61.56 135 PHE A CA 1
ATOM 1052 C C . PHE A 1 135 ? -11.797 -15.593 -15.041 1.00 61.56 135 PHE A C 1
ATOM 1054 O O . PHE A 1 135 ? -11.100 -15.445 -14.042 1.00 61.56 135 PHE A O 1
ATOM 1061 N N . CYS A 1 136 ? -11.738 -14.745 -16.077 1.00 65.06 136 CYS A N 1
ATOM 1062 C CA . CYS A 1 136 ? -10.850 -13.573 -16.149 1.00 65.06 136 CYS A CA 1
ATOM 1063 C C . CYS A 1 136 ? -11.604 -12.233 -16.261 1.00 65.06 136 CYS A C 1
ATOM 1065 O O . CYS A 1 136 ? -10.978 -11.204 -16.515 1.00 65.06 136 CYS A O 1
ATOM 1067 N N . SER A 1 137 ? -12.934 -12.218 -16.086 1.00 70.75 137 SER A N 1
ATOM 1068 C CA . SER A 1 137 ? -13.742 -10.991 -16.235 1.00 70.75 137 SER A CA 1
ATOM 1069 C C . SER A 1 137 ? -13.299 -9.898 -15.253 1.00 70.75 137 SER A C 1
ATOM 1071 O O . SER A 1 137 ? -13.159 -8.729 -15.627 1.00 70.75 137 SER A O 1
ATOM 1073 N N . TRP A 1 138 ? -12.920 -10.311 -14.038 1.00 75.06 138 TRP A N 1
ATOM 1074 C CA . TRP A 1 138 ? -12.397 -9.444 -12.982 1.00 75.06 138 TRP A CA 1
ATOM 1075 C C . TRP A 1 138 ? -11.181 -8.610 -13.421 1.00 75.06 138 TRP A C 1
ATOM 1077 O O . TRP A 1 138 ? -11.040 -7.464 -12.998 1.00 75.06 138 TRP A O 1
ATOM 1087 N N . LEU A 1 139 ? -10.317 -9.146 -14.293 1.00 77.31 139 LEU A N 1
ATOM 1088 C CA . LEU A 1 139 ? -9.132 -8.434 -14.777 1.00 77.31 139 LEU A CA 1
ATOM 1089 C C . LEU A 1 139 ? -9.531 -7.266 -15.684 1.00 77.31 139 LEU A C 1
ATOM 1091 O O . LEU A 1 139 ? -8.999 -6.166 -15.563 1.00 77.31 139 LEU A O 1
ATOM 1095 N N . THR A 1 140 ? -10.512 -7.481 -16.563 1.00 74.44 140 THR A N 1
ATOM 1096 C CA . THR A 1 140 ? -11.045 -6.416 -17.426 1.00 74.44 140 THR A CA 1
ATOM 1097 C C . THR A 1 140 ? -11.829 -5.375 -16.628 1.00 74.44 140 THR A C 1
ATOM 1099 O O . THR A 1 140 ? -11.797 -4.190 -16.961 1.00 74.44 140 THR A O 1
ATOM 1102 N N . ALA A 1 141 ? -12.470 -5.788 -15.529 1.00 75.44 141 ALA A N 1
ATOM 1103 C CA . ALA A 1 141 ? -13.153 -4.880 -14.620 1.00 75.44 141 ALA A CA 1
ATOM 1104 C C . ALA A 1 141 ? -12.178 -3.885 -13.966 1.00 75.44 141 ALA A C 1
ATOM 1106 O O . ALA A 1 141 ? -12.504 -2.703 -13.896 1.00 75.44 141 ALA A O 1
ATOM 1107 N N . ILE A 1 142 ? -10.961 -4.306 -13.592 1.00 78.25 142 ILE A N 1
ATOM 1108 C CA . ILE A 1 142 ? -9.938 -3.416 -13.001 1.00 78.25 142 ILE A CA 1
ATOM 1109 C C . ILE A 1 142 ? -9.612 -2.231 -13.916 1.00 78.25 142 ILE A C 1
ATOM 1111 O O . ILE A 1 142 ? -9.507 -1.102 -13.443 1.00 78.25 142 ILE A O 1
ATOM 1115 N N . PHE A 1 143 ? -9.486 -2.467 -15.223 1.00 76.69 143 PHE A N 1
ATOM 1116 C CA . PHE A 1 143 ? -9.197 -1.401 -16.187 1.00 76.69 143 PHE A CA 1
ATOM 1117 C C . PHE A 1 143 ? -10.421 -0.549 -16.542 1.00 76.69 143 PHE A C 1
ATOM 1119 O O . PHE A 1 143 ? -10.269 0.561 -17.047 1.00 76.69 143 PHE A O 1
ATOM 1126 N N . ARG A 1 144 ? -11.634 -1.055 -16.296 1.00 77.25 144 ARG A N 1
ATOM 1127 C CA . ARG A 1 144 ? -12.892 -0.366 -16.612 1.00 77.25 144 ARG A CA 1
ATOM 1128 C C . ARG A 1 144 ? -13.383 0.542 -15.481 1.00 77.25 144 ARG A C 1
ATOM 1130 O O . ARG A 1 144 ? -14.140 1.476 -15.754 1.00 77.25 144 ARG A O 1
ATOM 1137 N N . ILE A 1 145 ? -12.995 0.264 -14.236 1.00 80.12 145 ILE A N 1
ATOM 1138 C CA . ILE A 1 145 ? -13.380 1.066 -13.069 1.00 80.12 145 ILE A CA 1
ATOM 1139 C C . ILE A 1 145 ? -12.844 2.495 -13.224 1.00 80.12 145 ILE A C 1
ATOM 1141 O O . ILE A 1 145 ? -11.669 2.714 -13.522 1.00 80.12 145 ILE A O 1
ATOM 1145 N N . LYS A 1 146 ? -13.727 3.477 -13.012 1.00 84.88 146 LYS A N 1
ATOM 1146 C CA . LYS A 1 146 ? -13.391 4.904 -13.086 1.00 84.88 146 LYS A CA 1
ATOM 1147 C C . LYS A 1 146 ? -12.885 5.407 -11.739 1.00 84.88 146 LYS A C 1
ATOM 1149 O O . LYS A 1 146 ? -13.348 4.957 -10.695 1.00 84.88 146 LYS A O 1
ATOM 1154 N N . ASP A 1 147 ? -12.012 6.411 -11.772 1.00 83.81 147 ASP A N 1
ATOM 1155 C CA . ASP A 1 147 ? -11.441 7.018 -10.562 1.00 83.81 147 ASP A CA 1
ATOM 1156 C C . ASP A 1 147 ? -12.532 7.579 -9.622 1.00 83.81 147 ASP A C 1
ATOM 1158 O O . ASP A 1 147 ? -12.370 7.544 -8.407 1.00 83.81 147 ASP A O 1
ATOM 1162 N N . GLU A 1 148 ? -13.687 7.988 -10.164 1.00 83.69 148 GLU A N 1
ATOM 1163 C CA . GLU A 1 148 ? -14.852 8.431 -9.381 1.00 83.69 148 GLU A CA 1
ATOM 1164 C C . GLU A 1 148 ? -15.496 7.324 -8.546 1.00 83.69 148 GLU A C 1
ATOM 1166 O O . GLU A 1 148 ? -15.841 7.531 -7.386 1.00 83.69 148 GLU A O 1
ATOM 1171 N N . GLU A 1 149 ? -15.603 6.124 -9.112 1.00 83.69 149 GLU A N 1
ATOM 1172 C CA . GLU A 1 149 ? -16.156 4.965 -8.412 1.00 83.69 149 GLU A CA 1
ATOM 1173 C C . GLU A 1 149 ? -15.206 4.499 -7.297 1.00 83.69 149 GLU A C 1
ATOM 1175 O O . GLU A 1 149 ? -15.643 4.077 -6.227 1.00 83.69 149 GLU A O 1
ATOM 1180 N N . ILE A 1 150 ? -13.892 4.626 -7.520 1.00 83.12 150 ILE A N 1
ATOM 1181 C CA . ILE A 1 150 ? -12.869 4.351 -6.502 1.00 83.12 150 ILE A CA 1
ATOM 1182 C C . ILE A 1 150 ? -12.932 5.399 -5.394 1.00 83.12 150 ILE A C 1
ATOM 1184 O O . ILE A 1 150 ? -12.847 5.045 -4.221 1.00 83.12 150 ILE A O 1
ATOM 1188 N N . ARG A 1 151 ? -13.120 6.675 -5.744 1.00 82.88 151 ARG A N 1
ATOM 1189 C CA . ARG A 1 151 ? -13.238 7.769 -4.776 1.00 82.88 151 ARG A CA 1
ATOM 1190 C C . ARG A 1 151 ? -14.413 7.565 -3.831 1.00 82.88 151 ARG A C 1
ATOM 1192 O O . ARG A 1 151 ? -14.263 7.743 -2.627 1.00 82.88 151 ARG A O 1
ATOM 1199 N N . GLU A 1 152 ? -15.558 7.155 -4.370 1.00 80.62 152 GLU A N 1
ATOM 1200 C CA . GLU A 1 152 ? -16.765 6.902 -3.584 1.00 80.62 152 GLU A CA 1
ATOM 1201 C C . GLU A 1 152 ? -16.625 5.666 -2.679 1.00 80.62 152 GLU A C 1
ATOM 1203 O O . GLU A 1 152 ? -17.056 5.692 -1.528 1.00 80.62 152 GLU A O 1
ATOM 1208 N N . LYS A 1 153 ? -15.991 4.590 -3.169 1.00 80.62 153 LYS A N 1
ATOM 1209 C CA . LYS A 1 153 ? -15.892 3.309 -2.441 1.00 80.62 153 LYS A CA 1
ATOM 1210 C C . LYS A 1 153 ? -14.710 3.219 -1.477 1.00 80.62 153 LYS A C 1
ATOM 1212 O O . LYS A 1 153 ? -14.831 2.623 -0.409 1.00 80.62 153 LYS A O 1
ATOM 1217 N N . CYS A 1 154 ? -13.556 3.743 -1.873 1.00 80.50 154 CYS A N 1
ATOM 1218 C CA . CYS A 1 154 ? -12.278 3.573 -1.177 1.00 80.50 154 CYS A CA 1
ATOM 1219 C C . CYS A 1 154 ? -11.740 4.877 -0.574 1.00 80.50 154 CYS A C 1
ATOM 1221 O O . CYS A 1 154 ? -10.771 4.834 0.183 1.00 80.50 154 CYS A O 1
ATOM 1223 N N . GLY A 1 155 ? -12.363 6.015 -0.884 1.00 83.88 155 GLY A N 1
ATOM 1224 C CA . GLY A 1 155 ? -11.943 7.327 -0.412 1.00 83.88 155 GLY A CA 1
ATOM 1225 C C . GLY A 1 155 ? -10.876 7.982 -1.289 1.00 83.88 155 GLY A C 1
ATOM 1226 O O . GLY A 1 155 ? -10.406 7.435 -2.289 1.00 83.88 155 GLY A O 1
ATOM 1227 N N . GLU A 1 156 ? -10.503 9.198 -0.901 1.00 82.69 156 GLU A N 1
ATOM 1228 C CA . GLU A 1 156 ? -9.610 10.065 -1.673 1.00 82.69 156 GLU A CA 1
ATOM 1229 C C . GLU A 1 156 ? -8.154 9.565 -1.677 1.00 82.69 156 GLU A C 1
ATOM 1231 O O . GLU A 1 156 ? -7.487 9.582 -2.713 1.00 82.69 156 GLU A O 1
ATOM 1236 N N . ASP A 1 157 ? -7.678 9.017 -0.556 1.00 85.62 157 ASP A N 1
ATOM 1237 C CA . ASP A 1 157 ? -6.313 8.490 -0.415 1.00 85.62 157 ASP A CA 1
ATOM 1238 C C . ASP A 1 157 ? -6.012 7.339 -1.387 1.00 85.62 157 ASP A C 1
ATOM 1240 O O . ASP A 1 157 ? -4.921 7.257 -1.959 1.00 85.62 157 ASP A O 1
ATOM 1244 N N . ALA A 1 158 ? -6.992 6.464 -1.629 1.00 86.88 158 ALA A N 1
ATOM 1245 C CA . ALA A 1 158 ? -6.849 5.357 -2.570 1.00 86.88 158 ALA A CA 1
ATOM 1246 C C . ALA A 1 158 ? -6.666 5.858 -4.012 1.00 86.88 158 ALA A C 1
ATOM 1248 O O . ALA A 1 158 ? -5.846 5.327 -4.765 1.00 86.88 158 ALA A O 1
ATOM 1249 N N . VAL A 1 159 ? -7.396 6.913 -4.388 1.00 86.50 159 VAL A N 1
ATOM 1250 C CA . VAL A 1 159 ? -7.282 7.542 -5.710 1.00 86.50 159 VAL A CA 1
ATOM 1251 C C . VAL A 1 159 ? -5.911 8.189 -5.878 1.00 86.50 159 VAL A C 1
ATOM 1253 O O . VAL A 1 159 ? -5.275 8.007 -6.918 1.00 86.50 159 VAL A O 1
ATOM 1256 N N . HIS A 1 160 ? -5.412 8.880 -4.852 1.00 86.06 160 HIS A N 1
ATOM 1257 C CA . HIS A 1 160 ? -4.070 9.463 -4.866 1.00 86.06 160 HIS A CA 1
ATOM 1258 C C . HIS A 1 160 ? -2.980 8.404 -5.057 1.00 86.06 160 HIS A C 1
ATOM 1260 O O . HIS A 1 160 ? -2.118 8.559 -5.927 1.00 86.06 160 HIS A O 1
ATOM 1266 N N . TYR A 1 161 ? -3.057 7.295 -4.318 1.00 88.94 161 TYR A N 1
ATOM 1267 C CA . TYR A 1 161 ? -2.112 6.186 -4.444 1.00 88.94 161 TYR A CA 1
ATOM 1268 C C . TYR A 1 161 ? -2.104 5.579 -5.857 1.00 88.94 161 TYR A C 1
ATOM 1270 O O . TYR A 1 161 ? -1.048 5.437 -6.480 1.00 88.94 161 TYR A O 1
ATOM 1278 N N . LEU A 1 162 ? -3.282 5.263 -6.404 1.00 88.75 162 LEU A N 1
ATOM 1279 C CA . LEU A 1 162 ? -3.392 4.672 -7.741 1.00 88.75 162 LEU A CA 1
ATOM 1280 C C . LEU A 1 162 ? -2.963 5.649 -8.839 1.00 88.75 162 LEU A C 1
ATOM 1282 O O . LEU A 1 162 ? -2.311 5.250 -9.808 1.00 88.75 162 LEU A O 1
ATOM 1286 N N . SER A 1 163 ? -3.283 6.934 -8.682 1.00 86.75 163 SER A N 1
ATOM 1287 C CA . SER A 1 163 ? -2.822 7.989 -9.581 1.00 86.75 163 SER A CA 1
ATOM 1288 C C . SER A 1 163 ? -1.294 8.051 -9.604 1.00 86.75 163 SER A C 1
ATOM 1290 O O . SER A 1 163 ? -0.702 8.020 -10.685 1.00 86.75 163 SER A O 1
ATOM 1292 N N . PHE A 1 164 ? -0.637 8.049 -8.441 1.00 88.81 164 PHE A N 1
ATOM 1293 C CA . PHE A 1 164 ? 0.824 8.032 -8.338 1.00 88.81 164 PHE A CA 1
ATOM 1294 C C . PHE A 1 164 ? 1.444 6.833 -9.066 1.00 88.81 164 PHE A C 1
ATOM 1296 O O . PHE A 1 164 ? 2.355 6.996 -9.883 1.00 88.81 164 PHE A O 1
ATOM 1303 N N . GLN A 1 165 ? 0.894 5.636 -8.855 1.00 90.81 165 GLN A N 1
ATOM 1304 C CA . GLN A 1 165 ? 1.381 4.421 -9.503 1.00 90.81 165 GLN A CA 1
ATOM 1305 C C . GLN A 1 165 ? 1.247 4.480 -11.034 1.00 90.81 165 GLN A C 1
ATOM 1307 O O . GLN A 1 165 ? 2.194 4.134 -11.743 1.00 90.81 165 GLN A O 1
ATOM 1312 N N . ARG A 1 166 ? 0.124 4.989 -11.566 1.00 88.69 166 ARG A N 1
ATOM 1313 C CA . ARG A 1 166 ? -0.052 5.196 -13.018 1.00 88.69 166 ARG A CA 1
ATOM 1314 C C . ARG A 1 166 ? 0.990 6.165 -13.592 1.00 88.69 166 ARG A C 1
ATOM 1316 O O . ARG A 1 166 ? 1.518 5.913 -14.674 1.00 88.69 166 ARG A O 1
ATOM 1323 N N . HIS A 1 167 ? 1.325 7.237 -12.871 1.00 89.06 167 HIS A N 1
ATOM 1324 C CA . HIS A 1 167 ? 2.344 8.200 -13.307 1.00 89.06 167 HIS A CA 1
ATOM 1325 C C . HIS A 1 167 ? 3.759 7.598 -13.302 1.00 89.06 167 HIS A C 1
ATOM 1327 O O . HIS A 1 167 ? 4.526 7.861 -14.229 1.00 89.06 167 HIS A O 1
ATOM 1333 N N . ILE A 1 168 ? 4.102 6.757 -12.317 1.00 92.00 168 ILE A N 1
ATOM 1334 C CA . ILE A 1 168 ? 5.380 6.023 -12.307 1.00 92.00 168 ILE A CA 1
ATOM 1335 C C . ILE A 1 168 ? 5.463 5.054 -13.483 1.00 92.00 168 ILE A C 1
ATOM 1337 O O . ILE A 1 168 ? 6.485 5.020 -14.165 1.00 92.00 168 ILE A O 1
ATOM 1341 N N . ILE A 1 169 ? 4.398 4.289 -13.743 1.00 93.31 169 ILE A N 1
ATOM 1342 C CA . ILE A 1 169 ? 4.357 3.361 -14.880 1.00 93.31 169 ILE A CA 1
ATOM 1343 C C . ILE A 1 169 ? 4.560 4.134 -16.188 1.00 93.31 169 ILE A C 1
ATOM 1345 O O . ILE A 1 169 ? 5.392 3.744 -17.003 1.00 93.31 169 ILE A O 1
ATOM 1349 N N . GLY A 1 170 ? 3.874 5.269 -16.363 1.00 91.88 170 GLY A N 1
ATOM 1350 C CA . GLY A 1 170 ? 4.064 6.140 -17.525 1.00 91.88 170 GLY A CA 1
ATOM 1351 C C . GLY A 1 170 ? 5.506 6.641 -17.675 1.00 91.88 170 GLY A C 1
ATOM 1352 O O . GLY A 1 170 ? 6.072 6.559 -18.763 1.00 91.88 170 GLY A O 1
ATOM 1353 N N . LEU A 1 171 ? 6.132 7.104 -16.587 1.00 93.25 171 LEU A N 1
ATOM 1354 C CA . LEU A 1 171 ? 7.535 7.533 -16.587 1.00 93.25 171 LEU A CA 1
ATOM 1355 C C . LEU A 1 171 ? 8.484 6.386 -16.968 1.00 93.25 171 LEU A C 1
ATOM 1357 O O . LEU A 1 171 ? 9.380 6.580 -17.790 1.00 93.25 171 LEU A O 1
ATOM 1361 N N . LEU A 1 172 ? 8.272 5.195 -16.402 1.00 94.88 172 LEU A N 1
ATOM 1362 C CA . LEU A 1 172 ? 9.078 4.011 -16.687 1.00 94.88 172 LEU A CA 1
ATOM 1363 C C . LEU A 1 172 ? 8.968 3.598 -18.159 1.00 94.88 172 LEU A C 1
ATOM 1365 O O . LEU A 1 172 ? 9.978 3.253 -18.764 1.00 94.88 172 LEU A O 1
ATOM 1369 N N . VAL A 1 173 ? 7.773 3.689 -18.752 1.00 95.81 173 VAL A N 1
ATOM 1370 C CA . VAL A 1 173 ? 7.569 3.435 -20.186 1.00 95.81 173 VAL A CA 1
ATOM 1371 C C . VAL A 1 173 ? 8.361 4.432 -21.033 1.00 95.81 173 VAL A C 1
ATOM 1373 O O . VAL A 1 173 ? 9.075 4.013 -21.940 1.00 95.81 173 VAL A O 1
ATOM 1376 N N . VAL A 1 174 ? 8.304 5.733 -20.727 1.00 94.62 174 VAL A N 1
ATOM 1377 C CA . VAL A 1 174 ? 9.043 6.759 -21.489 1.00 94.62 174 VAL A CA 1
ATOM 1378 C C . VAL A 1 174 ? 10.558 6.545 -21.394 1.00 94.62 174 VAL A C 1
ATOM 1380 O O . VAL A 1 174 ? 11.240 6.506 -22.417 1.00 94.62 174 VAL A O 1
ATOM 1383 N N . VAL A 1 175 ? 11.092 6.358 -20.182 1.00 95.12 175 VAL A N 1
ATOM 1384 C CA . VAL A 1 175 ? 12.525 6.080 -19.972 1.00 95.12 175 VAL A CA 1
ATOM 1385 C C . VAL A 1 175 ? 12.930 4.759 -20.632 1.00 95.12 175 VAL A C 1
ATOM 1387 O O . VAL A 1 175 ? 14.004 4.674 -21.231 1.00 95.12 175 VAL A O 1
ATOM 1390 N N . GLY A 1 176 ? 12.066 3.744 -20.574 1.00 94.81 176 GLY A N 1
ATOM 1391 C CA . GLY A 1 176 ? 12.264 2.449 -21.216 1.00 94.81 176 GLY A CA 1
ATOM 1392 C C . GLY A 1 176 ? 12.379 2.559 -22.734 1.00 94.81 176 GLY A C 1
ATOM 1393 O O . GLY A 1 176 ? 13.335 2.040 -23.303 1.00 94.81 176 GLY A O 1
ATOM 1394 N N . VAL A 1 177 ? 11.475 3.295 -23.389 1.00 95.62 177 VAL A N 1
ATOM 1395 C CA . VAL A 1 177 ? 11.519 3.528 -24.844 1.00 95.62 177 VAL A CA 1
ATOM 1396 C C . VAL A 1 177 ? 12.798 4.260 -25.252 1.00 95.62 177 VAL A C 1
ATOM 1398 O O . VAL A 1 177 ? 13.464 3.829 -26.189 1.00 95.62 177 VAL A O 1
ATOM 1401 N N . MET A 1 178 ? 13.198 5.310 -24.527 1.00 93.44 178 MET A N 1
ATOM 1402 C CA . MET A 1 178 ? 14.453 6.026 -24.810 1.00 93.44 178 MET A CA 1
ATOM 1403 C C . MET A 1 178 ? 15.686 5.132 -24.599 1.00 93.44 178 MET A C 1
ATOM 1405 O O . MET A 1 178 ? 16.635 5.173 -25.382 1.00 93.44 178 MET A O 1
ATOM 1409 N N . SER A 1 179 ? 15.659 4.277 -23.575 1.00 92.56 179 SER A N 1
ATOM 1410 C CA . SER A 1 179 ? 16.762 3.362 -23.268 1.00 92.56 179 SER A CA 1
ATOM 1411 C C . SER A 1 179 ? 16.891 2.248 -24.307 1.00 92.56 179 SER A C 1
ATOM 1413 O O . SER A 1 179 ? 17.991 1.971 -24.773 1.00 92.56 179 SER A O 1
ATOM 1415 N N . VAL A 1 180 ? 15.783 1.631 -24.718 1.00 93.50 180 VAL A N 1
ATOM 1416 C CA . VAL A 1 180 ? 15.785 0.578 -25.746 1.00 93.50 180 VAL A CA 1
ATOM 1417 C C . VAL A 1 180 ? 16.042 1.159 -27.138 1.00 93.50 180 VAL A C 1
ATOM 1419 O O . VAL A 1 180 ? 16.717 0.528 -27.942 1.00 93.50 180 VAL A O 1
ATOM 1422 N N . GLY A 1 181 ? 15.541 2.361 -27.428 1.00 92.50 181 GLY A N 1
ATOM 1423 C CA . GLY A 1 181 ? 15.671 2.989 -28.742 1.00 92.50 181 GLY A CA 1
ATOM 1424 C C . GLY A 1 181 ? 17.042 3.608 -29.020 1.00 92.50 181 GLY A C 1
ATOM 1425 O O . GLY A 1 181 ? 17.452 3.652 -30.174 1.00 92.50 181 GLY A O 1
ATOM 1426 N N . ILE A 1 182 ? 17.750 4.090 -27.991 1.00 90.94 182 ILE A N 1
ATOM 1427 C CA . ILE A 1 182 ? 18.999 4.852 -28.172 1.00 90.94 182 ILE A CA 1
ATOM 1428 C C . ILE A 1 182 ? 20.158 4.202 -27.418 1.00 90.94 182 ILE A C 1
ATOM 1430 O O . ILE A 1 182 ? 21.165 3.845 -28.026 1.00 90.94 182 ILE A O 1
ATOM 1434 N N . ILE A 1 183 ? 20.017 4.004 -26.105 1.00 90.19 183 ILE A N 1
ATOM 1435 C CA . ILE A 1 183 ? 21.107 3.496 -25.258 1.00 90.19 183 ILE A CA 1
ATOM 1436 C C . ILE A 1 183 ? 21.492 2.060 -25.630 1.00 90.19 183 ILE A C 1
ATOM 1438 O O . ILE A 1 183 ? 22.673 1.734 -25.701 1.00 90.19 183 ILE A O 1
ATOM 1442 N N . LEU A 1 184 ? 20.510 1.202 -25.901 1.00 89.88 184 LEU A N 1
ATOM 1443 C CA . LEU A 1 184 ? 20.756 -0.197 -26.230 1.00 89.88 184 LEU A CA 1
ATOM 1444 C C . LEU A 1 184 ? 21.509 -0.370 -27.571 1.00 89.88 184 LEU A C 1
ATOM 1446 O O . LEU A 1 184 ? 22.530 -1.060 -27.560 1.00 89.88 184 LEU A O 1
ATOM 1450 N N . PRO A 1 185 ? 21.106 0.261 -28.697 1.00 89.38 185 PRO A N 1
ATOM 1451 C CA . PRO A 1 185 ? 21.898 0.247 -29.929 1.00 89.38 185 PRO A CA 1
ATOM 1452 C C . PRO A 1 185 ? 23.317 0.791 -29.753 1.00 89.38 185 PRO A C 1
ATOM 1454 O O . PRO A 1 185 ? 24.264 0.215 -30.285 1.00 89.38 185 PRO A O 1
ATOM 1457 N N . VAL A 1 186 ? 23.482 1.865 -28.973 1.00 88.50 186 VAL A N 1
ATOM 1458 C CA . VAL A 1 186 ? 24.802 2.446 -28.687 1.00 88.50 186 VAL A CA 1
ATOM 1459 C C . VAL A 1 186 ? 25.674 1.459 -27.914 1.00 88.50 186 VAL A C 1
ATOM 1461 O O . VAL A 1 186 ? 26.822 1.253 -28.293 1.00 88.50 186 VAL A O 1
ATOM 1464 N N . ASN A 1 187 ? 25.127 0.761 -26.917 1.00 87.75 187 ASN A N 1
ATOM 1465 C CA . ASN A 1 187 ? 25.860 -0.285 -26.198 1.00 87.75 187 ASN A CA 1
ATOM 1466 C C . ASN A 1 187 ? 26.293 -1.428 -27.130 1.00 87.75 187 ASN A C 1
ATOM 1468 O O . ASN A 1 187 ? 27.428 -1.896 -27.045 1.00 87.75 187 ASN A O 1
ATOM 1472 N N . PHE A 1 188 ? 25.435 -1.839 -28.070 1.00 84.94 188 PHE A N 1
ATOM 1473 C CA . PHE A 1 188 ? 25.776 -2.869 -29.057 1.00 84.94 188 PHE A CA 1
ATOM 1474 C C . PHE A 1 188 ? 26.842 -2.433 -30.068 1.00 84.94 188 PHE A C 1
ATOM 1476 O O . PHE A 1 188 ? 27.550 -3.298 -30.587 1.00 84.94 188 PHE A O 1
ATOM 1483 N N . SER A 1 189 ? 26.975 -1.127 -30.322 1.00 83.56 189 SER A N 1
ATOM 1484 C CA . SER A 1 189 ? 28.014 -0.553 -31.187 1.00 83.56 189 SER A CA 1
ATOM 1485 C C . SER A 1 189 ? 29.431 -0.700 -30.621 1.00 83.56 189 SER A C 1
ATOM 1487 O O . SER A 1 189 ? 30.398 -0.510 -31.358 1.00 83.56 189 SER A O 1
ATOM 1489 N N . GLY A 1 190 ? 29.569 -0.989 -29.326 1.00 80.06 190 GLY A N 1
ATOM 1490 C CA . GLY A 1 190 ? 30.857 -1.224 -28.686 1.00 80.06 190 GLY A CA 1
ATOM 1491 C C . GLY A 1 190 ? 31.525 -2.535 -29.124 1.00 80.06 190 GLY A C 1
ATOM 1492 O O . GLY A 1 190 ? 30.852 -3.498 -29.505 1.00 80.06 190 GLY A O 1
ATOM 1493 N N . ASN A 1 191 ? 32.854 -2.574 -29.059 1.00 78.19 191 ASN A N 1
ATOM 1494 C CA . ASN A 1 191 ? 33.688 -3.688 -29.520 1.00 78.19 191 ASN A CA 1
ATOM 1495 C C . ASN A 1 191 ? 34.601 -4.277 -28.425 1.00 78.19 191 ASN A C 1
ATOM 1497 O O . ASN A 1 191 ? 35.469 -5.084 -28.750 1.00 78.19 191 ASN A O 1
ATOM 1501 N N . LEU A 1 192 ? 34.433 -3.884 -27.153 1.00 73.25 192 LEU A N 1
ATOM 1502 C CA . LEU A 1 192 ? 35.320 -4.321 -26.064 1.00 73.25 192 LEU A CA 1
ATOM 1503 C C . LEU A 1 192 ? 35.094 -5.773 -25.629 1.00 73.25 192 LEU A C 1
ATOM 1505 O O . LEU A 1 192 ? 36.023 -6.410 -25.136 1.00 73.25 192 LEU A O 1
ATOM 1509 N N . LEU A 1 193 ? 33.871 -6.289 -25.765 1.00 71.06 193 LEU A N 1
ATOM 1510 C CA . LEU A 1 193 ? 33.530 -7.654 -25.370 1.00 71.06 193 LEU A CA 1
ATOM 1511 C C . LEU A 1 193 ? 33.514 -8.597 -26.577 1.00 71.06 193 LEU A C 1
ATOM 1513 O O . LEU A 1 193 ? 33.178 -8.213 -27.697 1.00 71.06 193 LEU A O 1
ATOM 1517 N N . GLU A 1 194 ? 33.859 -9.858 -26.321 1.00 65.50 194 GLU A N 1
ATOM 1518 C CA . GLU A 1 194 ? 33.977 -10.921 -27.322 1.00 65.50 194 GLU A CA 1
ATOM 1519 C C . GLU A 1 194 ? 32.704 -11.068 -28.188 1.00 65.50 194 GLU A C 1
ATOM 1521 O O . GLU A 1 194 ? 31.577 -10.815 -27.744 1.00 65.50 194 GLU A O 1
ATOM 1526 N N . ASN A 1 195 ? 32.862 -11.504 -29.445 1.00 62.75 195 ASN A N 1
ATOM 1527 C CA . ASN A 1 195 ? 31.795 -11.548 -30.460 1.00 62.75 195 ASN A CA 1
ATOM 1528 C C . ASN A 1 195 ? 30.746 -12.662 -30.281 1.00 62.75 195 ASN A C 1
ATOM 1530 O O . ASN A 1 195 ? 30.189 -13.185 -31.242 1.00 62.75 195 ASN A O 1
ATOM 1534 N N . ASN A 1 196 ? 30.421 -12.984 -29.034 1.00 65.88 196 ASN A N 1
ATOM 1535 C CA . ASN A 1 196 ? 29.344 -13.890 -28.681 1.00 65.88 196 ASN A CA 1
ATOM 1536 C C . ASN A 1 196 ? 28.034 -13.099 -28.550 1.00 65.88 196 ASN A C 1
ATOM 1538 O O . ASN A 1 196 ? 27.845 -12.346 -27.591 1.00 65.88 196 ASN A O 1
ATOM 1542 N N . ALA A 1 197 ? 27.108 -13.297 -29.495 1.00 62.28 197 ALA A N 1
ATOM 1543 C CA . ALA A 1 197 ? 25.795 -12.634 -29.540 1.00 62.28 197 ALA A CA 1
ATOM 1544 C C . ALA A 1 197 ? 24.933 -12.855 -28.277 1.00 62.28 197 ALA A C 1
ATOM 1546 O O . ALA A 1 197 ? 24.010 -12.091 -28.011 1.00 62.28 197 ALA A O 1
ATOM 1547 N N . TYR A 1 198 ? 25.256 -13.878 -27.481 1.00 65.31 198 TYR A N 1
ATOM 1548 C CA . TYR A 1 198 ? 24.541 -14.258 -26.262 1.00 65.31 198 TYR A CA 1
ATOM 1549 C C . TYR A 1 198 ? 25.127 -13.670 -24.967 1.00 65.31 198 TYR A C 1
ATOM 1551 O O . TYR A 1 198 ? 24.721 -14.065 -23.872 1.00 65.31 198 TYR A O 1
ATOM 1559 N N . SER A 1 199 ? 26.098 -12.756 -25.055 1.00 70.50 199 SER A N 1
ATOM 1560 C CA . SER A 1 199 ? 26.731 -12.162 -23.874 1.00 70.50 199 SER A CA 1
ATOM 1561 C C . SER A 1 199 ? 25.975 -10.916 -23.391 1.00 70.50 199 SER A C 1
ATOM 1563 O O . SER A 1 199 ? 25.894 -9.900 -24.077 1.00 70.50 199 SER A O 1
ATOM 1565 N N . PHE A 1 200 ? 25.442 -10.975 -22.163 1.00 73.31 200 PHE A N 1
ATOM 1566 C CA . PHE A 1 200 ? 24.704 -9.863 -21.539 1.00 73.31 200 PHE A CA 1
ATOM 1567 C C . PHE A 1 200 ? 25.555 -8.591 -21.389 1.00 73.31 200 PHE A C 1
ATOM 1569 O O . PHE A 1 200 ? 25.041 -7.482 -21.475 1.00 73.31 200 PHE A O 1
ATOM 1576 N N . GLY A 1 201 ? 26.875 -8.723 -21.228 1.00 73.69 201 GLY A N 1
ATOM 1577 C CA . GLY A 1 201 ? 27.764 -7.564 -21.118 1.00 73.69 201 GLY A CA 1
ATOM 1578 C C . GLY A 1 201 ? 27.666 -6.604 -22.314 1.00 73.69 201 GLY A C 1
ATOM 1579 O O . GLY A 1 201 ? 27.796 -5.394 -22.122 1.00 73.69 201 GLY A O 1
ATOM 1580 N N . ARG A 1 202 ? 27.333 -7.108 -23.516 1.00 77.25 202 ARG A N 1
ATOM 1581 C CA . ARG A 1 202 ? 27.187 -6.304 -24.742 1.00 77.25 202 ARG A CA 1
ATOM 1582 C C . ARG A 1 202 ? 26.044 -5.297 -24.707 1.00 77.25 202 ARG A C 1
ATOM 1584 O O . ARG A 1 202 ? 26.097 -4.304 -25.420 1.00 77.25 202 ARG A O 1
ATOM 1591 N N . THR A 1 203 ? 25.025 -5.521 -23.878 1.00 82.81 203 THR A N 1
ATOM 1592 C CA . THR A 1 203 ? 23.888 -4.596 -23.750 1.00 82.81 203 THR A CA 1
ATOM 1593 C C . THR A 1 203 ? 24.149 -3.469 -22.757 1.00 82.81 203 THR A C 1
ATOM 1595 O O . THR A 1 203 ? 23.247 -2.678 -22.488 1.00 82.81 203 THR A O 1
ATOM 1598 N N . THR A 1 204 ? 25.347 -3.394 -22.174 1.00 85.19 204 THR A N 1
ATOM 1599 C CA . THR A 1 204 ? 25.691 -2.448 -21.106 1.00 85.19 204 THR A CA 1
ATOM 1600 C C . THR A 1 204 ? 26.847 -1.536 -21.510 1.00 85.19 204 THR A C 1
ATOM 1602 O O . THR A 1 204 ? 27.565 -1.813 -22.469 1.00 85.19 204 THR A O 1
ATOM 1605 N N . ILE A 1 205 ? 27.068 -0.482 -20.720 1.00 83.81 205 ILE A N 1
ATOM 1606 C CA . ILE A 1 205 ? 28.186 0.459 -20.891 1.00 83.81 205 ILE A CA 1
ATOM 1607 C C . ILE A 1 205 ? 29.565 -0.230 -20.898 1.00 83.81 205 ILE A C 1
ATOM 1609 O O . ILE A 1 205 ? 30.513 0.310 -21.449 1.00 83.81 205 ILE A O 1
ATOM 1613 N N . ALA A 1 206 ? 29.680 -1.444 -20.346 1.00 81.44 206 ALA A N 1
ATOM 1614 C CA . ALA A 1 206 ? 30.927 -2.210 -20.317 1.00 81.44 206 ALA A CA 1
ATOM 1615 C C . ALA A 1 206 ? 31.436 -2.641 -21.707 1.00 81.44 206 ALA A C 1
ATOM 1617 O O . ALA A 1 206 ? 32.595 -3.025 -21.830 1.00 81.44 206 ALA A O 1
ATOM 1618 N N . ASN A 1 207 ? 30.590 -2.603 -22.742 1.00 82.56 207 ASN A N 1
ATOM 1619 C CA . ASN A 1 207 ? 30.995 -2.923 -24.112 1.00 82.56 207 ASN A CA 1
ATOM 1620 C C . ASN A 1 207 ? 31.614 -1.729 -24.860 1.00 82.56 207 ASN A C 1
ATOM 1622 O O . ASN A 1 207 ? 32.173 -1.905 -25.943 1.00 82.56 207 ASN A O 1
ATOM 1626 N N . LEU A 1 208 ? 31.490 -0.515 -24.315 1.00 83.00 208 LEU A N 1
ATOM 1627 C CA . LEU A 1 208 ? 32.012 0.706 -24.920 1.00 83.00 208 LEU A CA 1
ATOM 1628 C C . LEU A 1 208 ? 33.451 0.961 -24.476 1.00 83.00 208 LEU A C 1
ATOM 1630 O O . LEU A 1 208 ? 33.784 0.817 -23.302 1.00 83.00 208 LEU A O 1
ATOM 1634 N N . ASP A 1 209 ? 34.287 1.393 -25.418 1.00 77.88 209 ASP A N 1
ATOM 1635 C CA . ASP A 1 209 ? 35.635 1.856 -25.092 1.00 77.88 209 ASP A CA 1
ATOM 1636 C C . ASP A 1 209 ? 35.587 3.197 -24.348 1.00 77.88 209 ASP A C 1
ATOM 1638 O O . ASP A 1 209 ? 34.824 4.100 -24.707 1.00 77.88 209 ASP A O 1
ATOM 1642 N N . SER A 1 210 ? 36.445 3.337 -23.341 1.00 72.75 210 SER A N 1
ATOM 1643 C CA . SER A 1 210 ? 36.618 4.551 -22.545 1.00 72.75 210 SER A CA 1
ATOM 1644 C C . SER A 1 210 ? 37.090 5.762 -23.355 1.00 72.75 210 SER A C 1
ATOM 1646 O O . SER A 1 210 ? 36.866 6.891 -22.925 1.00 72.75 210 SER A O 1
ATOM 1648 N N . GLU A 1 211 ? 37.704 5.549 -24.521 1.00 71.25 211 GLU A N 1
ATOM 1649 C CA . GLU A 1 211 ? 38.177 6.631 -25.397 1.00 71.25 211 GLU A CA 1
ATOM 1650 C C . GLU A 1 211 ? 37.083 7.190 -26.328 1.00 71.25 211 GLU A C 1
ATOM 1652 O O . GLU A 1 211 ? 37.253 8.250 -26.931 1.00 71.25 211 GLU A O 1
ATOM 1657 N N . ASN A 1 212 ? 35.923 6.529 -26.423 1.00 75.50 212 ASN A N 1
ATOM 1658 C CA . ASN A 1 212 ? 34.857 6.946 -27.330 1.00 75.50 212 ASN A CA 1
ATOM 1659 C C . ASN A 1 212 ? 33.960 8.041 -26.732 1.00 75.50 212 ASN A C 1
ATOM 1661 O O . ASN A 1 212 ? 33.433 7.924 -25.623 1.00 75.50 212 ASN A O 1
ATOM 1665 N N . ALA A 1 213 ? 33.640 9.056 -27.545 1.00 79.06 213 ALA A N 1
ATOM 1666 C CA . ALA A 1 213 ? 32.683 10.112 -27.191 1.00 79.06 213 ALA A CA 1
ATOM 1667 C C . ALA A 1 213 ? 31.262 9.584 -26.887 1.00 79.06 213 ALA A C 1
ATOM 1669 O O . ALA A 1 213 ? 30.463 10.277 -26.260 1.00 79.06 213 ALA A O 1
ATOM 1670 N N . LEU A 1 214 ? 30.951 8.340 -27.272 1.00 80.12 214 LEU A N 1
ATOM 1671 C CA . LEU A 1 214 ? 29.689 7.657 -26.966 1.00 80.12 214 LEU A CA 1
ATOM 1672 C C . LEU A 1 214 ? 29.446 7.491 -25.456 1.00 80.12 214 LEU A C 1
ATOM 1674 O O . LEU A 1 214 ? 28.296 7.458 -25.028 1.00 80.12 214 LEU A O 1
ATOM 1678 N N . MET A 1 215 ? 30.497 7.486 -24.628 1.00 81.94 215 MET A N 1
ATOM 1679 C CA . MET A 1 215 ? 30.357 7.475 -23.166 1.00 81.94 215 MET A CA 1
ATOM 1680 C C . MET A 1 215 ? 29.651 8.737 -22.640 1.00 81.94 215 MET A C 1
ATOM 1682 O O . MET A 1 215 ? 28.846 8.659 -21.711 1.00 81.94 215 MET A O 1
ATOM 1686 N N . TRP A 1 216 ? 29.871 9.896 -23.274 1.00 88.25 216 TRP A N 1
ATOM 1687 C CA . TRP A 1 216 ? 29.210 11.151 -22.899 1.00 88.25 216 TRP A CA 1
ATOM 1688 C C . TRP A 1 216 ? 27.707 11.137 -23.164 1.00 88.25 216 TRP A C 1
ATOM 1690 O O . TRP A 1 216 ? 26.957 11.820 -22.463 1.00 88.25 216 TRP A O 1
ATOM 1700 N N . LEU A 1 217 ? 27.248 10.320 -24.115 1.00 89.56 217 LEU A N 1
ATOM 1701 C CA . LEU A 1 217 ? 25.826 10.131 -24.370 1.00 89.56 217 LEU A CA 1
ATOM 1702 C C . LEU A 1 217 ? 25.113 9.606 -23.119 1.00 89.56 217 LEU A C 1
ATOM 1704 O O . LEU A 1 217 ? 24.074 10.141 -22.744 1.00 89.56 217 LEU A O 1
ATOM 1708 N N . HIS A 1 218 ? 25.693 8.621 -22.425 1.00 88.81 218 HIS A N 1
ATOM 1709 C CA . HIS A 1 218 ? 25.123 8.092 -21.182 1.00 88.81 218 HIS A CA 1
ATOM 1710 C C . HIS A 1 218 ? 25.008 9.165 -20.103 1.00 88.81 218 HIS A C 1
ATOM 1712 O O . HIS A 1 218 ? 23.989 9.231 -19.419 1.00 88.81 218 HIS A O 1
ATOM 1718 N N . THR A 1 219 ? 26.013 10.034 -19.980 1.00 91.31 219 THR A N 1
ATOM 1719 C CA . THR A 1 219 ? 25.992 11.161 -19.041 1.00 91.31 219 THR A CA 1
ATOM 1720 C C . THR A 1 219 ? 24.862 12.136 -19.376 1.00 91.31 219 THR A C 1
ATOM 1722 O O . THR A 1 219 ? 24.078 12.490 -18.497 1.00 91.31 219 THR A O 1
ATOM 1725 N N . ILE A 1 220 ? 24.714 12.519 -20.649 1.00 92.94 220 ILE A N 1
ATOM 1726 C CA . ILE A 1 220 ? 23.635 13.410 -21.110 1.00 92.94 220 ILE A CA 1
ATOM 1727 C C . ILE A 1 220 ? 22.261 12.784 -20.837 1.00 92.94 220 ILE A C 1
ATOM 1729 O O . ILE A 1 220 ? 21.371 13.446 -20.301 1.00 92.94 220 ILE A O 1
ATOM 1733 N N . PHE A 1 221 ? 22.090 11.497 -21.146 1.00 93.00 221 PHE A N 1
ATOM 1734 C CA . PHE A 1 221 ? 20.842 10.776 -20.900 1.00 93.00 221 PHE A CA 1
ATOM 1735 C C . PHE A 1 221 ? 20.542 10.593 -19.413 1.00 93.00 221 PHE A C 1
ATOM 1737 O O . PHE A 1 221 ? 19.384 10.694 -19.022 1.00 93.00 221 PHE A O 1
ATOM 1744 N N . ALA A 1 222 ? 21.552 10.398 -18.564 1.00 93.25 222 ALA A N 1
ATOM 1745 C CA . ALA A 1 222 ? 21.366 10.347 -17.118 1.00 93.25 222 ALA A CA 1
ATOM 1746 C C . ALA A 1 222 ? 20.812 11.676 -16.578 1.00 93.25 222 ALA A C 1
ATOM 1748 O O . ALA A 1 222 ? 19.847 11.675 -15.809 1.00 93.25 222 ALA A O 1
ATOM 1749 N N . PHE A 1 223 ? 21.350 12.814 -17.034 1.00 95.94 223 PHE A N 1
ATOM 1750 C CA . PHE A 1 223 ? 20.800 14.131 -16.699 1.00 95.94 223 PHE A CA 1
ATOM 1751 C C . PHE A 1 223 ? 19.384 14.324 -17.254 1.00 95.94 223 PHE A C 1
ATOM 1753 O O . PHE A 1 223 ? 18.511 14.819 -16.540 1.00 95.94 223 PHE A O 1
ATOM 1760 N N . LEU A 1 224 ? 19.119 13.893 -18.490 1.00 94.94 224 LEU A N 1
ATOM 1761 C CA . LEU A 1 224 ? 17.786 13.959 -19.091 1.00 94.94 224 LEU A CA 1
ATOM 1762 C C . LEU A 1 224 ? 16.765 13.117 -18.312 1.00 94.94 224 LEU A C 1
ATOM 1764 O O . LEU A 1 224 ? 15.666 13.596 -18.042 1.00 94.94 224 LEU A O 1
ATOM 1768 N N . TYR A 1 225 ? 17.119 11.899 -17.898 1.00 95.38 225 TYR A N 1
ATOM 1769 C CA . TYR A 1 225 ? 16.260 11.035 -17.083 1.00 95.38 225 TYR A CA 1
ATOM 1770 C C . TYR A 1 225 ? 16.001 11.622 -15.700 1.00 95.38 225 TYR A C 1
ATOM 1772 O O . TYR A 1 225 ? 14.870 11.554 -15.215 1.00 95.38 225 TYR A O 1
ATOM 1780 N N . LEU A 1 226 ? 17.006 12.251 -15.087 1.00 95.19 226 LEU A N 1
ATOM 1781 C CA . LEU A 1 226 ? 16.829 12.970 -13.830 1.00 95.19 226 LEU A CA 1
ATOM 1782 C C . LEU A 1 226 ? 15.838 14.128 -13.998 1.00 95.19 226 LEU A C 1
ATOM 1784 O O . LEU A 1 226 ? 14.875 14.225 -13.238 1.00 95.19 226 LEU A O 1
ATOM 1788 N N . LEU A 1 227 ? 16.026 14.970 -15.019 1.00 95.56 227 LEU A N 1
ATOM 1789 C CA . LEU A 1 227 ? 15.130 16.093 -15.305 1.00 95.56 227 LEU A CA 1
ATOM 1790 C C . LEU A 1 227 ? 13.705 15.625 -15.612 1.00 95.56 227 LEU A C 1
ATOM 1792 O O . LEU A 1 227 ? 12.753 16.187 -15.073 1.00 95.56 227 LEU A O 1
ATOM 1796 N N . LEU A 1 228 ? 13.549 14.572 -16.416 1.00 93.62 228 LEU A N 1
ATOM 1797 C CA . LEU A 1 228 ? 12.252 13.985 -16.746 1.00 93.62 228 LEU A CA 1
ATOM 1798 C C . LEU A 1 228 ? 11.554 13.424 -15.500 1.00 93.62 228 LEU A C 1
ATOM 1800 O O . LEU A 1 228 ? 10.359 13.649 -15.309 1.00 93.62 228 LEU A O 1
ATOM 1804 N N . THR A 1 229 ? 12.300 12.741 -14.630 1.00 93.50 229 THR A N 1
ATOM 1805 C CA . THR A 1 229 ? 11.782 12.202 -13.366 1.00 93.50 229 THR A CA 1
ATOM 1806 C C . THR A 1 229 ? 11.323 13.330 -12.448 1.00 93.50 229 THR A C 1
ATOM 1808 O O . THR A 1 229 ? 10.189 13.308 -11.975 1.00 93.50 229 THR A O 1
ATOM 1811 N N . VAL A 1 230 ? 12.153 14.359 -12.247 1.00 94.38 230 VAL A N 1
ATOM 1812 C CA . VAL A 1 230 ? 11.808 15.528 -11.421 1.00 94.38 230 VAL A CA 1
ATOM 1813 C C . VAL A 1 230 ? 10.607 16.276 -11.996 1.00 94.38 230 VAL A C 1
ATOM 1815 O O . VAL A 1 230 ? 9.700 16.636 -11.247 1.00 94.38 230 VAL A O 1
ATOM 1818 N N . TYR A 1 231 ? 10.562 16.482 -13.314 1.00 93.25 231 TYR A N 1
ATOM 1819 C CA . TYR A 1 231 ? 9.435 17.118 -13.992 1.00 93.25 231 TYR A CA 1
ATOM 1820 C C . TYR A 1 231 ? 8.141 16.319 -13.805 1.00 93.25 231 TYR A C 1
ATOM 1822 O O . TYR A 1 231 ? 7.123 16.886 -13.408 1.00 93.25 231 TYR A O 1
ATOM 1830 N N . SER A 1 232 ? 8.182 15.005 -14.042 1.00 91.00 232 SER A N 1
ATOM 1831 C CA . SER A 1 232 ? 7.023 14.122 -13.895 1.00 91.00 232 SER A CA 1
ATOM 1832 C C . SER A 1 232 ? 6.518 14.097 -12.452 1.00 91.00 232 SER A C 1
ATOM 1834 O O . SER A 1 232 ? 5.321 14.263 -12.218 1.00 91.00 232 SER A O 1
ATOM 1836 N N . MET A 1 233 ? 7.427 13.974 -11.477 1.00 88.69 233 MET A N 1
ATOM 1837 C CA . MET A 1 233 ? 7.075 14.001 -10.055 1.00 88.69 233 MET A CA 1
ATOM 1838 C C . MET A 1 233 ? 6.488 15.353 -9.650 1.00 88.69 233 MET A C 1
ATOM 1840 O O . MET A 1 233 ? 5.413 15.385 -9.063 1.00 88.69 233 MET A O 1
ATOM 1844 N N . ARG A 1 234 ? 7.107 16.479 -10.035 1.00 89.81 234 ARG A N 1
ATOM 1845 C CA . ARG A 1 234 ? 6.562 17.816 -9.740 1.00 89.81 234 ARG A CA 1
ATOM 1846 C C . ARG A 1 234 ? 5.190 18.038 -10.362 1.00 89.81 234 ARG A C 1
ATOM 1848 O O . ARG A 1 234 ? 4.310 18.572 -9.698 1.00 89.81 234 ARG A O 1
ATOM 1855 N N . ARG A 1 235 ? 4.998 17.624 -11.617 1.00 87.50 235 ARG A N 1
ATOM 1856 C CA . ARG A 1 235 ? 3.711 17.736 -12.314 1.00 87.50 235 ARG A CA 1
ATOM 1857 C C . ARG A 1 235 ? 2.632 16.872 -11.664 1.00 87.50 235 ARG A C 1
ATOM 1859 O O . ARG A 1 235 ? 1.468 17.257 -11.672 1.00 87.50 235 ARG A O 1
ATOM 1866 N N . HIS A 1 236 ? 2.996 15.704 -11.143 1.00 85.00 236 HIS A N 1
ATOM 1867 C CA . HIS A 1 236 ? 2.073 14.856 -10.401 1.00 85.00 236 HIS A CA 1
ATOM 1868 C C . HIS A 1 236 ? 1.708 15.488 -9.051 1.00 85.00 236 HIS A C 1
ATOM 1870 O O . HIS A 1 236 ? 0.527 15.659 -8.764 1.00 85.00 236 HIS A O 1
ATOM 1876 N N . THR A 1 237 ? 2.704 15.927 -8.275 1.00 84.50 237 THR A N 1
ATOM 1877 C CA . THR A 1 237 ? 2.488 16.604 -6.989 1.00 84.50 237 THR A CA 1
ATOM 1878 C C . THR A 1 237 ? 1.650 17.874 -7.141 1.00 84.50 237 THR A C 1
ATOM 1880 O O . THR A 1 237 ? 0.784 18.119 -6.314 1.00 84.50 237 THR A O 1
ATOM 1883 N N . SER A 1 238 ? 1.830 18.663 -8.207 1.00 81.56 238 SER A N 1
ATOM 1884 C CA . SER A 1 238 ? 1.023 19.874 -8.422 1.00 81.56 238 SER A CA 1
ATOM 1885 C C . SER A 1 238 ? -0.425 19.595 -8.839 1.00 81.56 238 SER A C 1
ATOM 1887 O O . SER A 1 238 ? -1.290 20.446 -8.653 1.00 81.56 238 SER A O 1
ATOM 1889 N N . LYS A 1 239 ? -0.701 18.417 -9.410 1.00 75.50 239 LYS A N 1
ATOM 1890 C CA . LYS A 1 239 ? -2.056 17.956 -9.751 1.00 75.50 239 LYS A CA 1
ATOM 1891 C C . LYS A 1 239 ? -2.783 17.298 -8.583 1.00 75.50 239 LYS A C 1
ATOM 1893 O O . LYS A 1 239 ? -3.987 17.075 -8.689 1.00 75.50 239 LYS A O 1
ATOM 1898 N N . MET A 1 240 ? -2.072 16.975 -7.505 1.00 72.06 240 MET A N 1
ATOM 1899 C CA . MET A 1 240 ? -2.662 16.497 -6.262 1.00 72.06 240 MET A CA 1
ATOM 1900 C C . MET A 1 240 ? -3.363 17.681 -5.589 1.00 72.06 240 MET A C 1
ATOM 1902 O O . MET A 1 240 ? -2.783 18.400 -4.780 1.00 72.06 240 MET A O 1
ATOM 1906 N N . HIS A 1 241 ? -4.591 17.954 -6.028 1.00 60.28 241 HIS A N 1
ATOM 1907 C CA . HIS A 1 241 ? -5.408 19.030 -5.492 1.00 60.28 241 HIS A CA 1
ATOM 1908 C C . HIS A 1 241 ? -5.900 18.591 -4.118 1.00 60.28 241 HIS A C 1
ATOM 1910 O O . HIS A 1 241 ? -6.834 17.804 -4.011 1.00 60.28 241 HIS A O 1
ATOM 1916 N N . TYR A 1 242 ? -5.218 19.051 -3.075 1.00 58.38 242 TYR A N 1
ATOM 1917 C CA . TYR A 1 242 ? -5.635 18.810 -1.706 1.00 58.38 242 TYR A CA 1
ATOM 1918 C C . TYR A 1 242 ? -6.980 19.505 -1.492 1.00 58.38 242 TYR A C 1
ATOM 1920 O O . TYR A 1 242 ? -7.051 20.734 -1.491 1.00 58.38 242 TYR A O 1
ATOM 1928 N N . LYS A 1 243 ? -8.063 18.733 -1.385 1.00 56.28 243 LYS A N 1
ATOM 1929 C CA . LYS A 1 243 ? -9.361 19.292 -1.025 1.00 56.28 243 LYS A CA 1
ATOM 1930 C C . LYS A 1 243 ? -9.305 19.714 0.440 1.00 56.28 243 LYS A C 1
ATOM 1932 O O . LYS A 1 243 ? -9.306 18.881 1.341 1.00 56.28 243 LYS A O 1
ATOM 1937 N N . GLU A 1 244 ? -9.278 21.021 0.675 1.00 53.12 244 GLU A N 1
ATOM 1938 C CA . GLU A 1 244 ? -9.310 21.603 2.022 1.00 53.12 244 GLU A CA 1
ATOM 1939 C C . GLU A 1 244 ? -10.612 21.297 2.788 1.00 53.12 244 GLU A C 1
ATOM 1941 O O . GLU A 1 244 ? -10.699 21.548 3.986 1.00 53.12 244 GLU A O 1
ATOM 1946 N N . ASP A 1 245 ? -11.613 20.690 2.146 1.00 52.56 245 ASP A N 1
ATOM 1947 C CA . ASP A 1 245 ? -12.891 20.346 2.779 1.00 52.56 245 ASP A CA 1
ATOM 1948 C C . ASP A 1 245 ? -12.759 19.320 3.929 1.00 52.56 245 ASP A C 1
ATOM 1950 O O . ASP A 1 245 ? -13.659 19.227 4.763 1.00 52.56 245 ASP A O 1
ATOM 1954 N N . ASP A 1 246 ? -11.634 18.597 4.034 1.00 51.69 246 ASP A N 1
ATOM 1955 C CA . ASP A 1 246 ? -11.345 17.668 5.144 1.00 51.69 246 ASP A CA 1
ATOM 1956 C C . ASP A 1 246 ? -10.546 18.329 6.300 1.00 51.69 246 ASP A C 1
ATOM 1958 O O . ASP A 1 246 ? -10.310 17.714 7.348 1.00 51.69 246 ASP A O 1
ATOM 1962 N N . LEU A 1 247 ? -10.130 19.598 6.136 1.00 49.94 247 LEU A N 1
ATOM 1963 C CA . LEU A 1 247 ? -9.293 20.350 7.088 1.00 49.94 247 LEU A CA 1
ATOM 1964 C C . LEU A 1 247 ? -10.063 21.062 8.192 1.00 49.94 247 LEU A C 1
ATOM 1966 O O . LEU A 1 247 ? -9.451 21.431 9.194 1.00 49.94 247 LEU A O 1
ATOM 1970 N N . VAL A 1 248 ? -11.383 21.224 8.100 1.00 55.72 248 VAL A N 1
ATOM 1971 C CA . VAL A 1 248 ? -12.138 21.760 9.242 1.00 55.72 248 VAL A CA 1
ATOM 1972 C C . VAL A 1 248 ? -12.486 20.624 10.203 1.00 55.72 248 VAL A C 1
ATOM 1974 O O . VAL A 1 248 ? -13.625 20.475 10.647 1.00 55.72 248 VAL A O 1
ATOM 1977 N N . LYS A 1 249 ? -11.490 19.808 10.570 1.00 60.56 249 LYS A N 1
ATOM 1978 C CA . LYS A 1 249 ? -11.572 19.033 11.807 1.00 60.56 249 LYS A CA 1
ATOM 1979 C C . LYS A 1 249 ? -11.616 20.064 12.926 1.00 60.56 249 LYS A C 1
ATOM 1981 O O . LYS A 1 249 ? -10.588 20.550 13.380 1.00 60.56 249 LYS A O 1
ATOM 1986 N N . ARG A 1 250 ? -12.829 20.416 13.361 1.00 75.69 250 ARG A N 1
ATOM 1987 C CA . ARG A 1 250 ? -13.129 21.343 14.472 1.00 75.69 250 ARG A CA 1
ATOM 1988 C C . ARG A 1 250 ? -12.667 20.803 15.837 1.00 75.69 250 ARG A C 1
ATOM 1990 O O . ARG A 1 250 ? -13.191 21.191 16.873 1.00 75.69 250 ARG A O 1
ATOM 1997 N N . THR A 1 251 ? -11.724 19.866 15.842 1.00 84.38 251 THR A N 1
ATOM 1998 C CA . THR A 1 251 ? -11.225 19.153 17.009 1.00 84.38 251 THR A CA 1
ATOM 1999 C C . THR A 1 251 ? -9.711 19.223 16.976 1.00 84.38 251 THR A C 1
ATOM 2001 O O . THR A 1 251 ? -9.070 18.679 16.077 1.00 84.38 251 THR A O 1
ATOM 2004 N N . LEU A 1 252 ? -9.147 19.901 17.967 1.00 85.88 252 LEU A N 1
ATOM 2005 C CA . LEU A 1 252 ? -7.710 20.039 18.133 1.00 85.88 252 LEU A CA 1
ATOM 2006 C C . LEU A 1 252 ? -7.218 19.009 19.145 1.00 85.88 252 LEU A C 1
ATOM 2008 O O . LEU A 1 252 ? -7.835 18.805 20.189 1.00 85.88 252 LEU A O 1
ATOM 2012 N N . PHE A 1 253 ? -6.091 18.371 18.840 1.00 88.25 253 PHE A N 1
ATOM 2013 C CA . PHE A 1 253 ? -5.393 17.514 19.790 1.00 88.25 253 PHE A CA 1
ATOM 2014 C C . PHE A 1 253 ? -4.278 18.318 20.460 1.00 88.25 253 PHE A C 1
ATOM 2016 O O . PHE A 1 253 ? -3.301 18.693 19.810 1.00 88.25 253 PHE A O 1
ATOM 2023 N N . VAL A 1 254 ? -4.446 18.612 21.749 1.00 87.81 254 VAL A N 1
ATOM 2024 C CA . VAL A 1 254 ? -3.543 19.476 22.520 1.00 87.81 254 VAL A CA 1
ATOM 2025 C C . VAL A 1 254 ? -2.694 18.623 23.457 1.00 87.81 254 VAL A C 1
ATOM 2027 O O . VAL A 1 254 ? -3.216 17.860 24.266 1.00 87.81 254 VAL A O 1
ATOM 2030 N N . ASN A 1 255 ? -1.373 18.776 23.362 1.00 89.31 255 ASN A N 1
ATOM 2031 C CA . ASN A 1 255 ? -0.405 18.104 24.227 1.00 89.31 255 ASN A CA 1
ATOM 2032 C C . ASN A 1 255 ? 0.199 19.086 25.237 1.00 89.31 255 ASN A C 1
ATOM 2034 O O . ASN A 1 255 ? 0.363 20.264 24.934 1.00 89.31 255 ASN A O 1
ATOM 2038 N N . GLY A 1 256 ? 0.606 18.581 26.406 1.00 86.44 256 GLY A N 1
ATOM 2039 C CA . GLY A 1 256 ? 1.319 19.378 27.413 1.00 86.44 256 GLY A CA 1
ATOM 2040 C C . GLY A 1 256 ? 0.424 20.143 28.392 1.00 86.44 256 GLY A C 1
ATOM 2041 O O . GLY A 1 256 ? 0.868 21.134 28.962 1.00 86.44 256 GLY A O 1
ATOM 2042 N N . ILE A 1 257 ? -0.814 19.691 28.603 1.00 87.38 257 ILE A N 1
ATOM 2043 C CA . ILE A 1 257 ? -1.709 20.251 29.624 1.00 87.38 257 ILE A CA 1
ATOM 2044 C C . ILE A 1 257 ? -1.233 19.909 31.046 1.00 87.38 257 ILE A C 1
ATOM 2046 O O . ILE A 1 257 ? -0.574 18.890 31.274 1.00 87.38 257 ILE A O 1
ATOM 2050 N N . SER A 1 258 ? -1.575 20.765 32.013 1.00 85.88 258 SER A N 1
ATOM 2051 C CA . SER A 1 258 ? -1.312 20.497 33.431 1.00 85.88 258 SER A CA 1
ATOM 2052 C C . SER A 1 258 ? -2.042 19.228 33.884 1.00 85.88 258 SER A C 1
ATOM 2054 O O . SER A 1 258 ? -3.182 18.989 33.496 1.00 85.88 258 SER A O 1
ATOM 2056 N N . LYS A 1 259 ? -1.402 18.421 34.742 1.00 79.75 259 LYS A N 1
ATOM 2057 C CA . LYS A 1 259 ? -1.968 17.155 35.253 1.00 79.75 259 LYS A CA 1
ATOM 2058 C C . LYS A 1 259 ? -3.238 17.334 36.089 1.00 79.75 259 LYS A C 1
ATOM 2060 O O . LYS A 1 259 ? -3.952 16.360 36.289 1.00 79.75 259 LYS A O 1
ATOM 2065 N N . TYR A 1 260 ? -3.465 18.540 36.598 1.00 84.00 260 TYR A N 1
ATOM 2066 C CA . TYR A 1 260 ? -4.591 18.878 37.467 1.00 84.00 260 TYR A CA 1
ATOM 2067 C C . TYR A 1 260 ? -5.621 19.774 36.775 1.00 84.00 260 TYR A C 1
ATOM 2069 O O . TYR A 1 260 ? -6.518 20.256 37.448 1.00 84.00 260 TYR A O 1
ATOM 2077 N N . ALA A 1 261 ? -5.465 20.033 35.472 1.00 83.69 261 ALA A N 1
ATOM 2078 C CA . ALA A 1 261 ? -6.406 20.872 34.744 1.00 83.69 261 ALA A CA 1
ATOM 2079 C C . ALA A 1 261 ? -7.746 20.150 34.574 1.00 83.69 261 ALA A C 1
ATOM 2081 O O . ALA A 1 261 ? -7.773 19.000 34.124 1.00 83.69 261 ALA A O 1
ATOM 2082 N N . GLU A 1 262 ? -8.838 20.837 34.888 1.00 87.69 262 GLU A N 1
ATOM 2083 C CA . GLU A 1 262 ? -10.193 20.353 34.618 1.00 87.69 262 GLU A CA 1
ATOM 2084 C C . GLU A 1 262 ? -10.663 20.726 33.201 1.00 87.69 262 GLU A C 1
ATOM 2086 O O . GLU A 1 262 ? -10.166 21.660 32.569 1.00 87.69 262 GLU A O 1
ATOM 2091 N N . GLU A 1 263 ? -11.655 19.999 32.676 1.00 86.94 263 GLU A N 1
ATOM 2092 C CA . GLU A 1 263 ? -12.224 20.254 31.340 1.00 86.94 263 GLU A CA 1
ATOM 2093 C C . GLU A 1 263 ? -12.803 21.675 31.213 1.00 86.94 263 GLU A C 1
ATOM 2095 O O . GLU A 1 263 ? -12.679 22.315 30.166 1.00 86.94 263 GLU A O 1
ATOM 2100 N N . THR A 1 264 ? -13.385 22.188 32.299 1.00 87.38 264 THR A N 1
ATOM 2101 C CA . THR A 1 264 ? -13.937 23.545 32.423 1.00 87.38 264 THR A CA 1
ATOM 2102 C C . THR A 1 264 ? -12.852 24.615 32.344 1.00 87.38 264 THR A C 1
ATOM 2104 O O . THR A 1 264 ? -13.010 25.594 31.616 1.00 87.38 264 THR A O 1
ATOM 2107 N N . GLU A 1 265 ? -11.729 24.408 33.031 1.00 88.44 265 GLU A N 1
ATOM 2108 C CA . GLU A 1 265 ? -10.581 25.317 33.023 1.00 88.44 265 GLU A CA 1
ATOM 2109 C C . GLU A 1 265 ? -9.924 25.369 31.642 1.00 88.44 265 GLU A C 1
ATOM 2111 O O . GLU A 1 265 ? -9.571 26.445 31.162 1.00 88.44 265 GLU A O 1
ATOM 2116 N N . ILE A 1 266 ? -9.807 24.220 30.966 1.00 88.44 266 ILE A N 1
ATOM 2117 C CA . ILE A 1 266 ? -9.284 24.145 29.595 1.00 88.44 266 ILE A CA 1
ATOM 2118 C C . ILE A 1 266 ? -10.193 24.932 28.650 1.00 88.44 266 ILE A C 1
ATOM 2120 O O . ILE A 1 266 ? -9.709 25.736 27.852 1.00 88.44 266 ILE A O 1
ATOM 2124 N N . LYS A 1 267 ? -11.511 24.731 28.754 1.00 88.38 267 LYS A N 1
ATOM 2125 C CA . LYS A 1 267 ? -12.493 25.462 27.953 1.00 88.38 267 LYS A CA 1
ATOM 2126 C C . LYS A 1 267 ? -12.377 26.973 28.174 1.00 88.38 267 LYS A C 1
ATOM 2128 O O . LYS A 1 267 ? -12.212 27.713 27.207 1.00 88.38 267 LYS A O 1
ATOM 2133 N N . GLN A 1 268 ? -12.387 27.406 29.434 1.00 88.81 268 GLN A N 1
ATOM 2134 C CA . GLN A 1 268 ? -12.279 28.816 29.800 1.00 88.81 268 GLN A CA 1
ATOM 2135 C C . GLN A 1 268 ? -10.958 29.430 29.323 1.00 88.81 268 GLN A C 1
ATOM 2137 O O . GLN A 1 268 ? -10.955 30.548 28.816 1.00 88.81 268 GLN A O 1
ATOM 2142 N N . HIS A 1 269 ? -9.844 28.702 29.437 1.00 89.06 269 HIS A N 1
ATOM 2143 C CA . HIS A 1 269 ? -8.541 29.156 28.959 1.00 89.06 269 HIS A CA 1
ATOM 2144 C C . HIS A 1 269 ? -8.555 29.451 27.455 1.00 89.06 269 HIS A C 1
ATOM 2146 O O . HIS A 1 269 ? -8.071 30.499 27.033 1.00 89.06 269 HIS A O 1
ATOM 2152 N N . PHE A 1 270 ? -9.134 28.559 26.645 1.00 89.75 270 PHE A N 1
ATOM 2153 C CA . PHE A 1 270 ? -9.229 28.763 25.199 1.00 89.75 270 PHE A CA 1
ATOM 2154 C C . PHE A 1 270 ? -10.212 29.878 24.816 1.00 89.75 270 PHE A C 1
ATOM 2156 O O . PHE A 1 270 ? -9.917 30.632 23.893 1.00 89.75 270 PHE A O 1
ATOM 2163 N N . GLU A 1 271 ? -11.331 30.026 25.528 1.00 90.00 271 GLU A N 1
ATOM 2164 C CA . GLU A 1 271 ? -12.291 31.119 25.301 1.00 90.00 271 GLU A CA 1
ATOM 2165 C C . GLU A 1 271 ? -11.711 32.492 25.688 1.00 90.00 271 GLU A C 1
ATOM 2167 O O . GLU A 1 271 ? -11.927 33.475 24.986 1.00 90.00 271 GLU A O 1
ATOM 2172 N N . GLN A 1 272 ? -10.922 32.568 26.766 1.00 89.81 272 GLN A N 1
ATOM 2173 C CA . GLN A 1 272 ? -10.231 33.798 27.175 1.00 89.81 272 GLN A CA 1
ATOM 2174 C C . GLN A 1 272 ? -9.055 34.148 26.261 1.00 89.81 272 GLN A C 1
ATOM 2176 O O . GLN A 1 272 ? -8.819 35.320 25.982 1.00 89.81 272 GLN A O 1
ATOM 2181 N N . ALA A 1 273 ? -8.295 33.148 25.810 1.00 90.38 273 ALA A N 1
ATOM 2182 C CA . ALA A 1 273 ? -7.147 33.366 24.936 1.00 90.38 273 ALA A CA 1
ATOM 2183 C C . ALA A 1 273 ? -7.561 33.756 23.506 1.00 90.38 273 ALA A C 1
ATOM 2185 O O . ALA A 1 273 ? -6.789 34.411 22.804 1.00 90.38 273 ALA A O 1
ATOM 2186 N N . TYR A 1 274 ? -8.762 33.357 23.071 1.00 89.31 274 TYR A N 1
ATOM 2187 C CA . TYR A 1 274 ? -9.266 33.591 21.722 1.00 89.31 274 TYR A CA 1
ATOM 2188 C C . TYR A 1 274 ? -10.714 34.103 21.752 1.00 89.31 274 TYR A C 1
ATOM 2190 O O . TYR A 1 274 ? -11.657 33.324 21.646 1.00 89.31 274 TYR A O 1
ATOM 2198 N N . GLU A 1 275 ? -10.885 35.429 21.789 1.00 80.88 275 GLU A N 1
ATOM 2199 C CA . GLU A 1 275 ? -12.189 36.120 21.900 1.00 80.88 275 GLU A CA 1
ATOM 2200 C C . GLU A 1 275 ? -13.221 35.738 20.813 1.00 80.88 275 GLU A C 1
ATOM 2202 O O . GLU A 1 275 ? -14.424 35.866 21.022 1.00 80.88 275 GLU A O 1
ATOM 2207 N N . ASN A 1 276 ? -12.767 35.234 19.658 1.00 84.12 276 ASN A N 1
ATOM 2208 C CA . ASN A 1 276 ? -13.614 34.825 18.529 1.00 84.12 276 ASN A CA 1
ATOM 2209 C C . ASN A 1 276 ? -13.794 33.296 18.400 1.00 84.12 276 ASN A C 1
ATOM 2211 O O . ASN A 1 276 ? -14.302 32.824 17.381 1.00 84.12 276 ASN A O 1
ATOM 2215 N N . CYS A 1 277 ? -13.344 32.501 19.377 1.00 81.50 277 CYS A N 1
ATOM 2216 C CA . CYS A 1 277 ? -13.408 31.040 19.331 1.00 81.50 277 CYS A CA 1
ATOM 2217 C C . CYS A 1 277 ? -14.444 30.498 20.322 1.00 81.50 277 CYS A C 1
ATOM 2219 O O . CYS A 1 277 ? -14.323 30.694 21.527 1.00 81.50 277 CYS A O 1
ATOM 2221 N N . VAL A 1 278 ? -15.440 29.760 19.822 1.00 83.00 278 VAL A N 1
ATOM 2222 C CA . VAL A 1 278 ? -16.404 29.044 20.670 1.00 83.00 278 VAL A CA 1
ATOM 2223 C C . VAL A 1 278 ? -15.940 27.603 20.840 1.00 83.00 278 VAL A C 1
ATOM 2225 O O . VAL A 1 278 ? -15.930 26.823 19.882 1.00 83.00 278 VAL A O 1
ATOM 2228 N N . VAL A 1 279 ? -15.582 27.227 22.066 1.00 86.62 279 VAL A N 1
ATOM 2229 C CA . VAL A 1 279 ? -15.184 25.855 22.390 1.00 86.62 279 VAL A CA 1
ATOM 2230 C C . VAL A 1 279 ? -16.433 25.034 22.709 1.00 86.62 279 VAL A C 1
ATOM 2232 O O . VAL A 1 279 ? -17.074 25.205 23.747 1.00 86.62 279 VAL A O 1
ATOM 2235 N N . LEU A 1 280 ? -16.791 24.118 21.805 1.00 84.69 280 LEU A N 1
ATOM 2236 C CA . LEU A 1 280 ? -17.966 23.255 21.972 1.00 84.69 280 LEU A CA 1
ATOM 2237 C C . LEU A 1 280 ? -17.786 22.270 23.132 1.00 84.69 280 LEU A C 1
ATOM 2239 O O . LEU A 1 280 ? -18.653 22.158 23.995 1.00 84.69 280 LEU A O 1
ATOM 2243 N N . GLU A 1 281 ? -16.655 21.568 23.154 1.00 85.56 281 GLU A N 1
ATOM 2244 C CA . GLU A 1 281 ? -16.380 20.499 24.108 1.00 85.56 281 GLU A CA 1
ATOM 2245 C C . GLU A 1 281 ? -14.867 20.359 24.314 1.00 85.56 281 GLU A C 1
ATOM 2247 O O . GLU A 1 281 ? -14.098 20.388 23.351 1.00 85.56 281 GLU A O 1
ATOM 2252 N N . ALA A 1 282 ? -14.446 20.181 25.565 1.00 86.62 282 ALA A N 1
ATOM 2253 C CA . ALA A 1 282 ? -13.088 19.799 25.925 1.00 86.62 282 ALA A CA 1
ATOM 2254 C C . ALA A 1 282 ? -13.158 18.427 26.600 1.00 86.62 282 ALA A C 1
ATOM 2256 O O . ALA A 1 282 ? -13.939 18.251 27.526 1.00 86.62 282 ALA A O 1
ATOM 2257 N N . ARG A 1 283 ? -12.372 17.456 26.122 1.00 86.44 283 ARG A N 1
ATOM 2258 C CA . ARG A 1 283 ? -12.282 16.121 26.729 1.00 86.44 283 ARG A CA 1
ATOM 2259 C C . ARG A 1 283 ? -10.847 15.796 27.085 1.00 86.44 283 ARG A C 1
ATOM 2261 O O . ARG A 1 283 ? -9.965 15.878 26.225 1.00 86.44 283 ARG A O 1
ATOM 2268 N N . ILE A 1 284 ? -10.620 15.365 28.319 1.00 87.62 284 I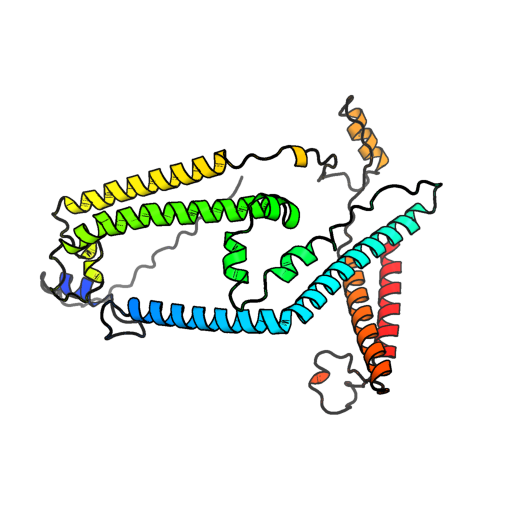LE A N 1
ATOM 2269 C CA . ILE A 1 284 ? -9.297 14.903 28.741 1.00 87.62 284 ILE A CA 1
ATOM 2270 C C . ILE A 1 284 ? -9.062 13.476 28.229 1.00 87.62 284 ILE A C 1
ATOM 2272 O O . ILE A 1 284 ? -9.907 12.586 28.334 1.00 87.62 284 ILE A O 1
ATOM 2276 N N . CYS A 1 285 ? -7.886 13.246 27.646 1.00 85.31 285 CYS A N 1
ATOM 2277 C CA . CYS A 1 285 ? -7.479 11.927 27.171 1.00 85.31 285 CYS A CA 1
ATOM 2278 C C . CYS A 1 285 ? -6.758 11.157 28.287 1.00 85.31 285 CYS A C 1
ATOM 2280 O O . CYS A 1 285 ? -5.633 11.496 28.655 1.00 85.31 285 CYS A O 1
ATOM 2282 N N . TYR A 1 286 ? -7.378 10.089 28.790 1.00 84.06 286 TYR A N 1
ATOM 2283 C CA . TYR A 1 286 ? -6.795 9.219 29.817 1.00 84.06 286 TYR A CA 1
ATOM 2284 C C . TYR A 1 286 ? -6.030 8.032 29.216 1.00 84.06 286 TYR A C 1
ATOM 2286 O O . TYR A 1 286 ? -6.307 7.577 28.102 1.00 84.06 286 TYR A O 1
ATOM 2294 N N . ASN A 1 287 ? -5.083 7.470 29.976 1.00 85.06 287 ASN A N 1
ATOM 2295 C CA . ASN A 1 287 ? -4.403 6.237 29.580 1.00 85.06 287 ASN A CA 1
ATOM 2296 C C . ASN A 1 287 ? -5.330 5.023 29.755 1.00 85.06 287 ASN A C 1
ATOM 2298 O O . ASN A 1 287 ? -5.359 4.379 30.802 1.00 85.06 287 ASN A O 1
ATOM 2302 N N . VAL A 1 288 ? -6.044 4.684 28.685 1.00 88.56 288 VAL A N 1
ATOM 2303 C CA . VAL A 1 288 ? -6.969 3.544 28.629 1.00 88.56 288 VAL A CA 1
ATOM 2304 C C . VAL A 1 288 ? -6.339 2.273 28.050 1.00 88.56 288 VAL A C 1
ATOM 2306 O O . VAL A 1 288 ? -7.051 1.304 27.798 1.00 88.56 288 VAL A O 1
ATOM 2309 N N . ALA A 1 289 ? -5.016 2.215 27.853 1.00 88.38 289 ALA A N 1
ATOM 2310 C CA . ALA A 1 289 ? -4.361 1.094 27.164 1.00 88.38 289 ALA A CA 1
ATOM 2311 C C . ALA A 1 289 ? -4.683 -0.269 27.803 1.00 88.38 289 ALA A C 1
ATOM 2313 O O . ALA A 1 289 ? -4.996 -1.242 27.116 1.00 88.38 289 ALA A O 1
ATOM 2314 N N . ARG A 1 290 ? -4.685 -0.331 29.140 1.00 88.12 290 ARG A N 1
ATOM 2315 C CA . ARG A 1 290 ? -5.004 -1.559 29.879 1.00 88.12 290 ARG A CA 1
ATOM 2316 C C . ARG A 1 290 ? -6.492 -1.918 29.830 1.00 88.12 290 ARG A C 1
ATOM 2318 O O . ARG A 1 290 ? -6.819 -3.100 29.792 1.00 88.12 290 ARG A O 1
ATOM 2325 N N . LEU A 1 291 ? -7.383 -0.923 29.807 1.00 88.56 291 LEU A N 1
ATOM 2326 C CA . LEU A 1 291 ? -8.824 -1.137 29.616 1.00 88.56 291 LEU A CA 1
ATOM 2327 C C . LEU A 1 291 ? -9.112 -1.664 28.206 1.00 88.56 291 LEU A C 1
ATOM 2329 O O . LEU A 1 291 ? -9.883 -2.607 28.045 1.00 88.56 291 LEU A O 1
ATOM 2333 N N . MET A 1 292 ? -8.426 -1.125 27.193 1.00 87.06 292 MET A N 1
ATOM 2334 C CA . MET A 1 292 ? -8.497 -1.624 25.819 1.00 87.06 292 MET A CA 1
ATOM 2335 C C . MET A 1 292 ? -8.011 -3.073 25.717 1.00 87.06 292 MET A C 1
ATOM 2337 O O . MET A 1 292 ? -8.661 -3.880 25.052 1.00 87.06 292 MET A O 1
ATOM 2341 N N . GLN A 1 293 ? -6.916 -3.425 26.403 1.00 89.56 293 GLN A N 1
ATOM 2342 C CA . GLN A 1 293 ? -6.433 -4.806 26.463 1.00 89.56 293 GLN A CA 1
ATOM 2343 C C . GLN A 1 293 ? -7.474 -5.740 27.099 1.00 89.56 293 GLN A C 1
ATOM 2345 O O . GLN A 1 293 ? -7.837 -6.741 26.484 1.00 89.56 293 GLN A O 1
ATOM 2350 N N . LEU A 1 294 ? -8.004 -5.395 28.279 1.00 90.81 294 LEU A N 1
ATOM 2351 C CA . LEU A 1 294 ? -9.023 -6.198 28.967 1.00 90.81 294 LEU A CA 1
ATOM 2352 C C . LEU A 1 294 ? -10.293 -6.369 28.122 1.00 90.81 294 LEU A C 1
ATOM 2354 O O . LEU A 1 294 ? -10.834 -7.468 28.038 1.00 90.81 294 LEU A O 1
ATOM 2358 N N . ASN A 1 295 ? -10.754 -5.312 27.447 1.00 87.75 295 ASN A N 1
ATOM 2359 C CA . ASN A 1 295 ? -11.920 -5.395 26.566 1.00 87.75 295 ASN A CA 1
ATOM 2360 C C . ASN A 1 295 ? -11.643 -6.266 25.327 1.00 87.75 295 ASN A C 1
ATOM 2362 O O . ASN A 1 295 ? -12.513 -7.016 24.887 1.00 87.75 295 ASN A O 1
ATOM 2366 N N . SER A 1 296 ? -10.429 -6.206 24.776 1.00 87.56 296 SER A N 1
ATOM 2367 C CA . SER A 1 296 ? -10.003 -7.084 23.680 1.00 87.56 296 SER A CA 1
ATOM 2368 C C . SER A 1 296 ? -9.994 -8.557 24.109 1.00 87.56 296 SER A C 1
ATOM 2370 O O . SER A 1 296 ? -10.562 -9.408 23.421 1.00 87.56 296 SER A O 1
ATOM 2372 N N . GLU A 1 297 ? -9.432 -8.857 25.284 1.00 90.25 297 GLU A N 1
ATOM 2373 C CA . GLU A 1 297 ? -9.435 -10.201 25.873 1.00 90.25 297 GLU A CA 1
ATOM 2374 C C . GLU A 1 297 ? -10.860 -10.688 26.162 1.00 90.25 297 GLU A C 1
ATOM 2376 O O . GLU A 1 297 ? -11.202 -11.819 25.816 1.00 90.25 297 GLU A O 1
ATOM 2381 N N . ARG A 1 298 ? -11.732 -9.823 26.695 1.00 89.19 298 ARG A N 1
ATOM 2382 C CA . ARG A 1 298 ? -13.152 -10.129 26.920 1.00 89.19 298 ARG A CA 1
ATOM 2383 C C . ARG A 1 298 ? -13.855 -10.503 25.617 1.00 89.19 298 ARG A C 1
ATOM 2385 O O . ARG A 1 298 ? -14.501 -11.545 25.557 1.00 89.19 298 ARG A O 1
ATOM 2392 N N . LYS A 1 299 ? -13.687 -9.704 24.557 1.00 87.38 299 LYS A N 1
ATOM 2393 C CA . LYS A 1 299 ? -14.279 -9.979 23.235 1.00 87.38 299 LYS A CA 1
ATOM 2394 C C . LYS A 1 299 ? -13.743 -11.272 22.619 1.00 87.38 299 LYS A C 1
ATOM 2396 O O . LYS A 1 299 ? -14.482 -11.981 21.941 1.00 87.38 299 LYS A O 1
ATOM 2401 N N . LYS A 1 300 ? -12.470 -11.608 22.848 1.00 87.88 300 LYS A N 1
ATOM 2402 C CA . LYS A 1 300 ? -11.893 -12.889 22.415 1.00 87.88 300 LYS A CA 1
ATOM 2403 C C . LYS A 1 300 ? -12.544 -14.065 23.150 1.00 87.88 300 LYS A C 1
ATOM 2405 O O . LYS A 1 300 ? -12.976 -15.010 22.498 1.00 87.88 300 LYS A O 1
ATOM 2410 N N . THR A 1 301 ? -12.658 -13.973 24.472 1.00 90.00 301 THR A N 1
ATOM 2411 C CA . THR A 1 301 ? -13.327 -14.961 25.335 1.00 90.00 301 THR A CA 1
ATOM 2412 C C . THR A 1 301 ? -14.785 -15.166 24.927 1.00 90.00 301 THR A C 1
ATOM 2414 O O . THR A 1 301 ? -15.227 -16.302 24.794 1.00 90.00 301 THR A O 1
ATOM 2417 N N . GLU A 1 302 ? -15.515 -14.087 24.649 1.00 86.88 302 GLU A N 1
ATOM 2418 C CA . GLU A 1 302 ? -16.910 -14.124 24.198 1.00 86.88 302 GLU A CA 1
ATOM 2419 C C . GLU A 1 302 ? -17.066 -14.848 22.851 1.00 86.88 302 GLU A C 1
ATOM 2421 O O . GLU A 1 302 ? -17.936 -15.705 22.695 1.00 86.88 302 GLU A O 1
ATOM 2426 N N . ARG A 1 303 ? -16.164 -14.589 21.894 1.00 86.25 303 ARG A N 1
ATOM 2427 C CA . ARG A 1 303 ? -16.133 -15.307 20.608 1.00 86.25 303 ARG A CA 1
ATOM 2428 C C . ARG A 1 303 ? -15.834 -16.791 20.784 1.00 86.25 303 ARG A C 1
ATOM 2430 O O . ARG A 1 303 ? -16.501 -17.617 20.167 1.00 86.25 303 ARG A O 1
ATOM 2437 N N . SER A 1 304 ? -14.853 -17.130 21.621 1.00 87.25 304 SER A N 1
ATOM 2438 C CA . SER A 1 304 ? -14.538 -18.525 21.936 1.00 87.25 304 SER A CA 1
ATOM 2439 C C . SER A 1 304 ? -15.728 -19.224 22.594 1.00 87.25 304 SER A C 1
ATOM 2441 O O . SER A 1 304 ? -16.103 -20.309 22.166 1.00 87.25 304 SER A O 1
ATOM 2443 N N . LYS A 1 305 ? -16.379 -18.585 23.572 1.00 88.25 305 LYS A N 1
ATOM 2444 C CA . LYS A 1 305 ? -17.589 -19.104 24.220 1.00 88.25 305 LYS A CA 1
ATOM 2445 C C . LYS A 1 305 ? -18.699 -19.376 23.209 1.00 88.25 305 LYS A C 1
ATOM 2447 O O . LYS A 1 305 ? -19.265 -20.463 23.223 1.00 88.25 305 LYS A O 1
ATOM 2452 N N . LYS A 1 306 ? -18.977 -18.419 22.316 1.00 86.94 306 LYS A N 1
ATOM 2453 C CA . LYS A 1 306 ? -19.984 -18.573 21.257 1.00 86.94 306 LYS A CA 1
ATOM 2454 C C . LYS A 1 306 ? -19.671 -19.764 20.350 1.00 86.94 306 LYS A C 1
ATOM 2456 O O . LYS A 1 306 ? -20.553 -20.571 20.106 1.00 86.94 306 LYS A O 1
ATOM 2461 N N . PHE A 1 307 ? -18.414 -19.928 19.938 1.00 86.44 307 PHE A N 1
ATOM 2462 C CA . PHE A 1 307 ? -17.989 -21.080 19.138 1.00 86.44 307 PHE A CA 1
ATOM 2463 C C . PHE A 1 307 ? -18.291 -22.422 19.826 1.00 86.44 307 PHE A C 1
ATOM 2465 O O . PHE A 1 307 ? -18.844 -23.317 19.193 1.00 86.44 307 PHE A O 1
ATOM 2472 N N . PHE A 1 308 ? -17.978 -22.558 21.119 1.00 85.94 308 PHE A N 1
ATOM 2473 C CA . PHE A 1 308 ? -18.248 -23.798 21.858 1.00 85.94 308 PHE A CA 1
ATOM 2474 C C . PHE A 1 308 ? -19.739 -24.025 22.134 1.00 85.94 308 PHE A C 1
ATOM 2476 O O . PHE A 1 308 ? -20.186 -25.168 22.115 1.00 85.94 308 PHE A O 1
ATOM 2483 N N . LEU A 1 309 ? -20.521 -22.961 22.334 1.00 86.81 309 LEU A N 1
ATOM 2484 C CA . LEU A 1 309 ? -21.981 -23.056 22.429 1.00 86.81 309 LEU A CA 1
ATOM 2485 C C . LEU A 1 309 ? -22.605 -23.514 21.104 1.00 86.81 309 LEU A C 1
ATOM 2487 O O . LEU A 1 309 ? -23.432 -24.423 21.107 1.00 86.81 309 LEU A O 1
ATOM 2491 N N . ASP A 1 310 ? -22.175 -22.936 19.980 1.00 85.94 310 ASP A N 1
ATOM 2492 C CA . ASP A 1 310 ? -22.649 -23.305 18.642 1.00 85.94 310 ASP A CA 1
ATOM 2493 C C . ASP A 1 310 ? -22.271 -24.754 18.295 1.00 85.94 310 ASP A C 1
ATOM 2495 O O . ASP A 1 310 ? -23.056 -25.475 17.678 1.00 85.94 310 ASP A O 1
ATOM 2499 N N . LEU A 1 311 ? -21.081 -25.200 18.710 1.00 85.31 311 LEU A N 1
ATOM 2500 C CA . LEU A 1 311 ? -20.628 -26.581 18.543 1.00 85.31 311 LEU A CA 1
ATOM 2501 C C . LEU A 1 311 ? -21.465 -27.553 19.385 1.00 85.31 311 LEU A C 1
ATOM 2503 O O . LEU A 1 311 ? -21.955 -28.553 18.863 1.00 85.31 311 LEU A O 1
ATOM 2507 N N . HIS A 1 312 ? -21.703 -27.225 20.657 1.00 83.75 312 HIS A N 1
ATOM 2508 C CA . HIS A 1 312 ? -22.557 -28.018 21.541 1.00 83.75 312 HIS A CA 1
ATOM 2509 C C . HIS A 1 312 ? -23.998 -28.110 21.015 1.00 83.75 312 HIS A C 1
ATOM 2511 O O . HIS A 1 312 ? -24.621 -29.165 21.096 1.00 83.75 312 HIS A O 1
ATOM 2517 N N . ALA A 1 313 ? -24.530 -27.030 20.435 1.00 85.50 313 ALA A N 1
ATOM 2518 C CA . ALA A 1 313 ? -25.866 -27.021 19.842 1.00 85.50 313 ALA A CA 1
ATOM 2519 C C . ALA A 1 313 ? -25.978 -27.899 18.581 1.00 85.50 313 ALA A C 1
ATOM 2521 O O . ALA A 1 313 ? -27.048 -28.442 18.321 1.00 85.50 313 ALA A O 1
ATOM 2522 N N . LYS A 1 314 ? -24.898 -28.034 17.799 1.00 84.44 314 LYS A N 1
ATOM 2523 C CA . LYS A 1 314 ? -24.883 -28.814 16.548 1.00 84.44 314 LYS A CA 1
ATOM 2524 C C . LYS A 1 314 ? -24.584 -30.293 16.753 1.00 84.44 314 LYS A C 1
ATOM 2526 O O . LYS A 1 314 ? -25.208 -31.130 16.112 1.00 84.44 314 LYS A O 1
ATOM 2531 N N . GLU A 1 315 ? -23.605 -30.603 17.596 1.00 82.56 315 GLU A N 1
ATOM 2532 C CA . GLU A 1 315 ? -23.079 -31.965 17.744 1.00 82.56 315 GLU A CA 1
ATOM 2533 C C . GLU A 1 315 ? -23.535 -32.634 19.046 1.00 82.56 315 GLU A C 1
ATOM 2535 O O . GLU A 1 315 ? -23.344 -33.835 19.206 1.00 82.56 315 GLU A O 1
ATOM 2540 N N . HIS A 1 316 ? -24.143 -31.884 19.977 1.00 79.56 316 HIS A N 1
ATOM 2541 C CA . HIS A 1 316 ? -24.487 -32.343 21.332 1.00 79.56 316 HIS A CA 1
ATOM 2542 C C . HIS A 1 316 ? -23.292 -32.902 22.127 1.00 79.56 316 HIS A C 1
ATOM 2544 O O . HIS A 1 316 ? -23.469 -33.656 23.082 1.00 79.56 316 HIS A O 1
ATOM 2550 N N . ILE A 1 317 ? -22.067 -32.511 21.762 1.00 76.81 317 ILE A N 1
ATOM 2551 C CA . ILE A 1 317 ? -20.838 -32.925 22.441 1.00 76.81 317 ILE A CA 1
ATOM 2552 C C . ILE A 1 317 ? -20.370 -31.800 23.364 1.00 76.81 317 ILE A C 1
ATOM 2554 O O . ILE A 1 317 ? -20.106 -30.677 22.930 1.00 76.81 317 ILE A O 1
ATOM 2558 N N . THR A 1 318 ? -20.220 -32.113 24.650 1.00 76.62 318 THR A N 1
ATOM 2559 C CA . THR A 1 318 ? -19.572 -31.222 25.616 1.00 76.62 318 THR A CA 1
ATOM 2560 C C . THR A 1 318 ? -18.062 -31.254 25.396 1.00 76.62 318 THR A C 1
ATOM 2562 O O . THR A 1 318 ? -17.391 -32.248 25.672 1.00 76.62 318 THR A O 1
ATOM 2565 N N . THR A 1 319 ? -17.508 -30.163 24.872 1.00 77.81 319 THR A N 1
ATOM 2566 C CA . THR A 1 319 ? -16.066 -30.050 24.634 1.00 77.81 319 THR A CA 1
ATOM 2567 C C . THR A 1 319 ? -15.303 -29.709 25.904 1.00 77.81 319 THR A C 1
ATOM 2569 O O . THR A 1 319 ? -15.640 -28.755 26.611 1.00 77.81 319 THR A O 1
ATOM 2572 N N . MET A 1 320 ? -14.211 -30.432 26.122 1.00 81.50 320 MET A N 1
ATOM 2573 C CA . MET A 1 320 ? -13.276 -30.211 27.216 1.00 81.50 320 MET A CA 1
ATOM 2574 C C . MET A 1 320 ? -12.021 -29.503 26.689 1.00 81.50 320 MET A C 1
ATOM 2576 O O . MET A 1 320 ? -11.495 -29.868 25.637 1.00 81.50 320 MET A O 1
ATOM 2580 N N . ILE A 1 321 ? -11.535 -28.484 27.397 1.00 81.88 321 ILE A N 1
ATOM 2581 C CA . ILE A 1 321 ? -10.334 -27.720 27.029 1.00 81.88 321 ILE A CA 1
ATOM 2582 C C . ILE A 1 321 ? -9.287 -27.787 28.136 1.00 81.88 321 ILE A C 1
ATOM 2584 O O . ILE A 1 321 ? -9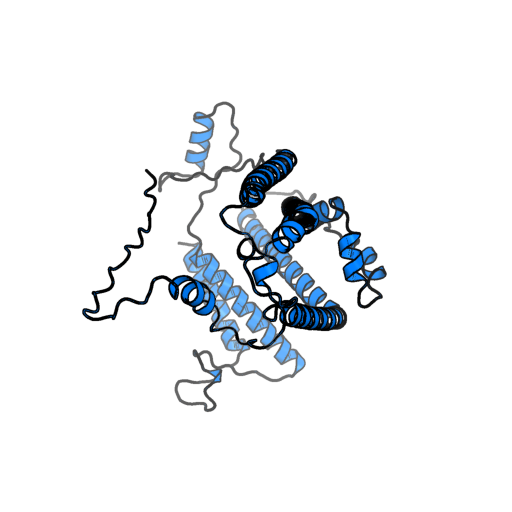.611 -27.863 29.317 1.00 81.88 321 ILE A O 1
ATOM 2588 N N . ASN A 1 322 ? -8.013 -27.711 27.752 1.00 78.38 322 ASN A N 1
ATOM 2589 C CA . ASN A 1 322 ? -6.916 -27.534 28.697 1.00 78.38 322 ASN A CA 1
ATOM 2590 C C . ASN A 1 322 ? -6.510 -26.047 28.721 1.00 78.38 322 ASN A C 1
ATOM 2592 O O . ASN A 1 322 ? -5.986 -25.551 27.719 1.00 78.38 322 ASN A O 1
ATOM 2596 N N . PRO A 1 323 ? -6.738 -25.320 29.829 1.00 70.88 323 PRO A N 1
ATOM 2597 C CA . PRO A 1 323 ? -6.500 -23.879 29.906 1.00 70.88 323 PRO A CA 1
ATOM 2598 C C . PRO A 1 323 ? -5.016 -23.500 30.054 1.00 70.88 323 PRO A C 1
ATOM 2600 O O . PRO A 1 323 ? -4.681 -22.314 30.085 1.00 70.88 323 PRO A O 1
ATOM 2603 N N . LYS A 1 324 ? -4.106 -24.475 30.183 1.00 75.44 324 LYS A N 1
ATOM 2604 C CA . LYS A 1 324 ? -2.671 -24.225 30.366 1.00 75.44 324 LYS A CA 1
ATOM 2605 C C . LYS A 1 324 ? -1.953 -23.984 29.030 1.00 75.44 324 LYS A C 1
ATOM 2607 O O . LYS A 1 324 ? -2.315 -24.586 28.015 1.00 75.44 324 LYS A O 1
ATOM 2612 N N . PRO A 1 325 ? -0.907 -23.132 29.010 1.00 60.84 325 PRO A N 1
ATOM 2613 C CA . PRO A 1 325 ? -0.094 -22.944 27.812 1.00 60.84 325 PRO A CA 1
ATOM 2614 C C . PRO A 1 325 ? 0.474 -24.294 27.353 1.00 60.84 325 PRO A C 1
ATOM 2616 O O . PRO A 1 325 ? 0.960 -25.072 28.170 1.00 60.84 325 PRO A O 1
ATOM 2619 N N . CYS A 1 326 ? 0.375 -24.575 26.050 1.00 60.59 326 CYS A N 1
ATOM 2620 C CA . CYS A 1 326 ? 0.753 -25.853 25.425 1.00 60.59 326 CYS A CA 1
ATOM 2621 C C . CYS A 1 326 ? -0.070 -27.085 25.854 1.00 60.59 326 CYS A C 1
ATOM 2623 O O . CYS A 1 326 ? 0.323 -28.211 25.557 1.00 60.59 326 CYS A O 1
ATOM 2625 N N . GLY A 1 327 ? -1.244 -26.904 26.467 1.00 58.28 327 GLY A N 1
ATOM 2626 C CA . GLY A 1 327 ? -2.112 -28.009 26.884 1.00 58.28 327 GLY A CA 1
ATOM 2627 C C . GLY A 1 327 ? -2.596 -28.930 25.754 1.00 58.28 327 GLY A C 1
ATOM 2628 O O . GLY A 1 327 ? -2.919 -30.083 26.015 1.00 58.28 327 GLY A O 1
ATOM 2629 N N . HIS A 1 328 ? -2.585 -28.459 24.500 1.00 61.28 328 HIS A N 1
ATOM 2630 C CA . HIS A 1 328 ? -2.916 -29.261 23.314 1.00 61.28 328 HIS A CA 1
ATOM 2631 C C . HIS A 1 328 ? -1.833 -30.299 22.950 1.00 61.28 328 HIS A C 1
ATOM 2633 O O . HIS A 1 328 ? -2.129 -31.255 22.245 1.00 61.28 328 HIS A O 1
ATOM 2639 N N . LEU A 1 329 ? -0.591 -30.141 23.436 1.00 59.62 329 LEU A N 1
ATOM 2640 C CA . LEU A 1 329 ? 0.483 -31.126 23.231 1.00 59.62 329 LEU A CA 1
ATOM 2641 C C . LEU A 1 329 ? 0.446 -32.280 24.248 1.00 59.62 329 LEU A C 1
ATOM 2643 O O . LEU A 1 329 ? 1.164 -33.265 24.081 1.00 59.62 329 LEU A O 1
ATOM 2647 N N . CYS A 1 330 ? -0.350 -32.175 25.315 1.00 57.31 330 CYS A N 1
ATOM 2648 C CA . CYS A 1 330 ? -0.392 -33.194 26.356 1.00 57.31 330 CYS A CA 1
ATOM 2649 C C . CYS A 1 330 ? -1.520 -34.196 26.068 1.00 57.31 330 CYS A C 1
ATOM 2651 O O . CYS A 1 330 ? -2.696 -33.874 26.211 1.00 57.31 330 CYS A O 1
ATOM 2653 N N . CYS A 1 331 ? -1.158 -35.418 25.667 1.00 54.41 331 CYS A N 1
ATOM 2654 C CA . CYS A 1 331 ? -2.112 -36.489 25.344 1.00 54.41 331 CYS A CA 1
ATOM 2655 C C . CYS A 1 331 ? -2.695 -37.203 26.583 1.00 54.41 331 CYS A C 1
ATOM 2657 O O . CYS A 1 331 ? -3.553 -38.068 26.434 1.00 54.41 331 CYS A O 1
ATOM 2659 N N . CYS A 1 332 ? -2.245 -36.863 27.797 1.00 60.62 332 CYS A N 1
ATOM 2660 C CA . CYS A 1 332 ? -2.634 -37.541 29.036 1.00 60.62 332 CYS A CA 1
ATOM 2661 C C . CYS A 1 332 ? -3.139 -36.539 30.084 1.00 60.62 332 CYS A C 1
ATOM 2663 O O . CYS A 1 332 ? -2.526 -35.493 30.297 1.00 60.62 332 CYS A O 1
ATOM 2665 N N . ILE A 1 333 ? -4.216 -36.894 30.793 1.00 59.94 333 ILE A N 1
ATOM 2666 C CA . ILE A 1 333 ? -4.733 -36.139 31.945 1.00 59.94 333 ILE A CA 1
ATOM 2667 C C . ILE A 1 333 ? -3.804 -36.404 33.139 1.00 59.94 333 ILE A C 1
ATOM 2669 O O . ILE A 1 333 ? -4.008 -37.323 33.927 1.00 59.94 333 ILE A O 1
ATOM 2673 N N . ILE A 1 334 ? -2.717 -35.643 33.229 1.00 64.06 334 ILE A N 1
ATOM 2674 C CA . ILE A 1 334 ? -1.765 -35.688 34.347 1.00 64.06 334 ILE A CA 1
ATOM 2675 C C . ILE A 1 334 ? -2.107 -34.545 35.312 1.00 64.06 334 ILE A C 1
ATOM 2677 O O . ILE A 1 334 ? -2.582 -33.497 34.874 1.00 64.06 334 ILE A O 1
ATOM 2681 N N . LYS A 1 335 ? -1.838 -34.707 36.618 1.00 55.84 335 LYS A N 1
ATOM 2682 C CA . LYS A 1 335 ? -1.907 -33.608 37.603 1.00 55.84 335 LYS A CA 1
ATOM 2683 C C . LYS A 1 335 ? -1.133 -32.389 37.076 1.00 55.84 335 LYS A C 1
ATOM 2685 O O . LYS A 1 335 ? 0.090 -32.432 36.980 1.00 55.84 335 LYS A O 1
ATOM 2690 N N . GLY A 1 336 ? -1.855 -31.326 36.713 1.00 59.41 336 GLY A N 1
ATOM 2691 C CA . GLY A 1 336 ? -1.314 -30.116 36.071 1.00 59.41 336 GLY A CA 1
ATOM 2692 C C . GLY A 1 336 ? -1.827 -29.833 34.648 1.00 59.41 336 GLY A C 1
ATOM 2693 O O . GLY A 1 336 ? -1.684 -28.705 34.184 1.00 59.41 336 GLY A O 1
ATOM 2694 N N . CYS A 1 337 ? -2.462 -30.808 33.988 1.00 61.28 337 CYS A N 1
ATOM 2695 C CA . CYS A 1 337 ? -3.152 -30.709 32.691 1.00 61.28 337 CYS A CA 1
ATOM 2696 C C . CYS A 1 337 ? -4.595 -31.224 32.821 1.00 61.28 337 CYS A C 1
ATOM 2698 O O . CYS A 1 337 ? -5.022 -32.133 32.109 1.00 61.28 337 CYS A O 1
ATOM 2700 N N . GLU A 1 338 ? -5.330 -30.671 33.782 1.00 72.81 338 GLU A N 1
ATOM 2701 C CA . GLU A 1 338 ? -6.739 -30.999 33.982 1.00 72.81 338 GLU A CA 1
ATOM 2702 C C . GLU A 1 338 ? -7.578 -30.347 32.882 1.00 72.81 338 GLU A C 1
ATOM 2704 O O . GLU A 1 338 ? -7.389 -29.178 32.535 1.00 72.81 338 GLU A O 1
ATOM 2709 N N . GLN A 1 339 ? -8.468 -31.142 32.294 1.00 74.38 339 GLN A N 1
ATOM 2710 C CA . GLN A 1 339 ? -9.407 -30.660 31.301 1.00 74.38 339 GLN A CA 1
ATOM 2711 C C . GLN A 1 339 ? -10.629 -30.077 32.015 1.00 74.38 339 GLN A C 1
ATOM 2713 O O . GLN A 1 339 ? -11.226 -30.736 32.864 1.00 74.38 339 GLN A O 1
ATOM 2718 N N . GLU A 1 340 ? -11.008 -28.858 31.653 1.00 82.50 340 GLU A N 1
ATOM 2719 C CA . GLU A 1 340 ? -12.212 -28.191 32.147 1.00 82.50 340 GLU A CA 1
ATOM 2720 C C . GLU A 1 340 ? -13.239 -28.073 31.015 1.00 82.50 340 GLU A C 1
ATOM 2722 O O . GLU A 1 340 ? -12.885 -28.009 29.835 1.00 82.50 340 GLU A O 1
ATOM 2727 N N . GLU A 1 341 ? -14.524 -28.027 31.360 1.00 86.31 341 GLU A N 1
ATOM 2728 C CA . GLU A 1 341 ? -15.589 -27.787 30.387 1.00 86.31 341 GLU A CA 1
ATOM 2729 C C . GLU A 1 341 ? -15.395 -26.420 29.711 1.00 86.31 341 GLU A C 1
ATOM 2731 O O . GLU A 1 341 ? -15.314 -25.387 30.383 1.00 86.31 341 GLU A O 1
ATOM 2736 N N . ALA A 1 342 ? -15.361 -26.393 28.374 1.00 84.88 342 ALA A N 1
ATOM 2737 C CA . ALA A 1 342 ? -15.051 -25.185 27.610 1.00 84.88 342 ALA A CA 1
ATOM 2738 C C . ALA A 1 342 ? -16.006 -24.025 27.916 1.00 84.88 342 ALA A C 1
ATOM 2740 O O . ALA A 1 342 ? -15.572 -22.901 28.178 1.00 84.88 342 ALA A O 1
ATOM 2741 N N . VAL A 1 343 ? -17.313 -24.295 27.919 1.00 86.38 343 VAL A N 1
ATOM 2742 C CA . VAL A 1 343 ? -18.346 -23.279 28.163 1.00 86.38 343 VAL A CA 1
ATOM 2743 C C . VAL A 1 343 ? -18.263 -22.751 29.598 1.00 86.38 343 VAL A C 1
ATOM 2745 O O . VAL A 1 343 ? -18.336 -21.535 29.806 1.00 86.38 343 VAL A O 1
ATOM 2748 N N . GLY A 1 344 ? -18.050 -23.637 30.575 1.00 88.25 344 GLY A N 1
ATOM 2749 C CA . GLY A 1 344 ? -17.855 -23.273 31.978 1.00 88.25 344 GLY A CA 1
ATOM 2750 C C . GLY A 1 344 ? -16.619 -22.393 32.184 1.00 88.25 344 GLY A C 1
ATOM 2751 O O . GLY A 1 344 ? -16.716 -21.318 32.785 1.00 88.25 344 GLY A O 1
ATOM 2752 N N . TYR A 1 345 ? -15.481 -22.786 31.606 1.00 90.00 345 TYR A N 1
ATOM 2753 C CA . TYR A 1 345 ? -14.234 -22.023 31.664 1.00 90.00 345 TYR A CA 1
ATOM 2754 C C . TYR A 1 345 ? -14.389 -20.621 31.064 1.00 90.00 345 TYR A C 1
ATOM 2756 O O . TYR A 1 345 ? -14.099 -19.627 31.735 1.00 90.00 345 TYR A O 1
ATOM 2764 N N . TYR A 1 346 ? -14.887 -20.510 29.825 1.00 90.25 346 TYR A N 1
ATOM 2765 C CA . TYR A 1 346 ? -15.031 -19.203 29.179 1.00 90.25 346 TYR A CA 1
ATOM 2766 C C . TYR A 1 346 ? -16.076 -18.326 29.872 1.00 90.25 346 TYR A C 1
ATOM 2768 O O . TYR A 1 346 ? -15.896 -17.113 29.923 1.00 90.25 346 TYR A O 1
ATOM 2776 N N . THR A 1 347 ? -17.127 -18.904 30.462 1.00 91.19 347 THR A N 1
ATOM 2777 C CA . THR A 1 347 ? -18.108 -18.143 31.255 1.00 91.19 347 THR A CA 1
ATOM 2778 C C . THR A 1 347 ? -17.483 -17.568 32.526 1.00 91.19 347 THR A C 1
ATOM 2780 O O . THR A 1 347 ? -17.686 -16.392 32.837 1.00 91.19 347 THR A O 1
ATOM 2783 N N . LYS A 1 348 ? -16.664 -18.354 33.232 1.00 93.19 348 LYS A N 1
ATOM 2784 C CA . LYS A 1 348 ? -15.918 -17.885 34.408 1.00 93.19 348 LYS A CA 1
ATOM 2785 C C . LYS A 1 348 ? -14.903 -16.803 34.035 1.00 93.19 348 LYS A C 1
ATOM 2787 O O . LYS A 1 348 ? -14.843 -15.770 34.700 1.00 93.19 348 LYS A O 1
ATOM 2792 N N . LEU A 1 349 ? -14.142 -17.015 32.961 1.00 91.69 349 LEU A N 1
ATOM 2793 C CA . LEU A 1 349 ? -13.150 -16.060 32.468 1.00 91.69 349 LEU A CA 1
ATOM 2794 C C . LEU A 1 349 ? -13.803 -14.745 32.019 1.00 91.69 349 LEU A C 1
ATOM 2796 O O . LEU A 1 349 ? -13.300 -13.667 32.324 1.00 91.69 349 LEU A O 1
ATOM 2800 N N . GLU A 1 350 ? -14.952 -14.814 31.346 1.00 91.44 350 GLU A N 1
ATOM 2801 C CA . GLU A 1 350 ? -15.727 -13.638 30.949 1.00 91.44 350 GLU A CA 1
ATOM 2802 C C . GLU A 1 350 ? -16.164 -12.818 32.172 1.00 91.44 350 GLU A C 1
ATOM 2804 O O . GLU A 1 350 ? -16.004 -11.596 32.177 1.00 91.44 350 GLU A O 1
ATOM 2809 N N . SER A 1 351 ? -16.660 -13.479 33.225 1.00 93.12 351 SER A N 1
ATOM 2810 C CA . SER A 1 351 ? -17.035 -12.816 34.480 1.00 93.12 351 SER A CA 1
ATOM 2811 C C . SER A 1 351 ? -15.837 -12.138 35.144 1.00 93.12 351 SER A C 1
ATOM 2813 O O . SER A 1 351 ? -15.930 -10.975 35.531 1.00 93.12 351 SER A O 1
ATOM 2815 N N . GLN A 1 352 ? -14.695 -12.828 35.227 1.00 93.94 352 GLN A N 1
ATOM 2816 C CA . GLN A 1 352 ? -13.466 -12.271 35.803 1.00 93.94 352 GLN A CA 1
ATOM 2817 C C . GLN A 1 352 ? -12.990 -11.033 35.037 1.00 93.94 352 GLN A C 1
ATOM 2819 O O . GLN A 1 352 ? -12.692 -10.006 35.644 1.00 93.94 352 GLN A O 1
ATOM 2824 N N . LEU A 1 353 ? -12.984 -11.094 33.702 1.00 91.81 353 LEU A N 1
ATOM 2825 C CA . LEU A 1 353 ? -12.597 -9.965 32.854 1.00 91.81 353 LEU A CA 1
ATOM 2826 C C . LEU A 1 353 ? -13.568 -8.783 32.992 1.00 91.81 353 LEU A C 1
ATOM 2828 O O . LEU A 1 353 ? -13.122 -7.635 33.004 1.00 91.81 353 LEU A O 1
ATOM 2832 N N . LYS A 1 354 ? -14.878 -9.035 33.139 1.00 91.19 354 LYS A N 1
ATOM 2833 C CA . LYS A 1 354 ? -15.876 -7.987 33.424 1.00 91.19 354 LYS A CA 1
ATOM 2834 C C . LYS A 1 354 ? -15.648 -7.339 34.791 1.00 91.19 354 LYS A C 1
ATOM 2836 O O . LYS A 1 354 ? -15.752 -6.120 34.912 1.00 91.19 354 LYS A O 1
ATOM 2841 N N . ASP A 1 355 ? -15.314 -8.118 35.813 1.00 93.19 355 ASP A N 1
ATOM 2842 C CA . ASP A 1 355 ? -15.028 -7.590 37.150 1.00 93.19 355 ASP A CA 1
ATOM 2843 C C . ASP A 1 355 ? -13.743 -6.760 37.179 1.00 93.19 355 ASP A C 1
ATOM 2845 O O . ASP A 1 355 ? -13.723 -5.669 37.751 1.00 93.19 355 ASP A O 1
ATOM 2849 N N . ASP A 1 356 ? -12.687 -7.234 36.521 1.00 91.56 356 ASP A N 1
ATOM 2850 C CA . ASP A 1 356 ? -11.419 -6.512 36.413 1.00 91.56 356 ASP A CA 1
ATOM 2851 C C . ASP A 1 356 ? -11.549 -5.229 35.589 1.00 91.56 356 ASP A C 1
ATOM 2853 O O . ASP A 1 356 ? -10.922 -4.220 35.927 1.00 91.56 356 ASP A O 1
ATOM 2857 N N . TYR A 1 357 ? -12.393 -5.240 34.552 1.00 89.56 357 TYR A N 1
ATOM 2858 C CA . TYR A 1 357 ? -12.761 -4.041 33.804 1.00 89.56 357 TYR A CA 1
ATOM 2859 C C . TYR A 1 357 ? -13.466 -3.025 34.714 1.00 89.56 357 TYR A C 1
ATOM 2861 O O . TYR A 1 357 ? -12.979 -1.906 34.857 1.00 89.56 357 TYR A O 1
ATOM 2869 N N . ARG A 1 358 ? -14.528 -3.431 35.429 1.00 88.94 358 ARG A N 1
ATOM 2870 C CA . ARG A 1 358 ? -15.284 -2.553 36.348 1.00 88.94 358 ARG A CA 1
ATOM 2871 C C . ARG A 1 358 ? -14.429 -1.982 37.480 1.00 88.94 358 ARG A C 1
ATOM 2873 O O . ARG A 1 358 ? -14.587 -0.826 37.859 1.00 88.94 358 ARG A O 1
ATOM 2880 N N . LYS A 1 359 ? -13.510 -2.775 38.040 1.00 90.00 359 LYS A N 1
ATOM 2881 C CA . LYS A 1 359 ? -12.574 -2.307 39.081 1.00 90.00 359 LYS A CA 1
ATOM 2882 C C . LYS A 1 359 ? -11.604 -1.247 38.559 1.00 90.00 359 LYS A C 1
ATOM 2884 O O . LYS A 1 359 ? -11.156 -0.409 39.334 1.00 90.00 359 LYS A O 1
ATOM 2889 N N . ARG A 1 360 ? -11.231 -1.324 37.279 1.00 84.88 360 ARG A N 1
ATOM 2890 C CA . ARG A 1 360 ? -10.284 -0.404 36.633 1.00 84.88 360 ARG A CA 1
ATOM 2891 C C . ARG A 1 360 ? -10.952 0.842 36.094 1.00 84.88 360 ARG A C 1
ATOM 2893 O O . ARG A 1 360 ? -10.324 1.877 36.116 1.00 84.88 360 ARG A O 1
ATOM 2900 N N . GLU A 1 361 ? -12.183 0.737 35.625 1.00 82.25 361 GLU A N 1
ATOM 2901 C CA . GLU A 1 361 ? -12.970 1.881 35.170 1.00 82.25 361 GLU A CA 1
ATOM 2902 C C . GLU A 1 361 ? -13.235 2.880 36.304 1.00 82.25 361 GLU A C 1
ATOM 2904 O O . GLU A 1 361 ? -13.227 4.084 36.089 1.00 82.25 361 GLU A O 1
ATOM 2909 N N . LYS A 1 362 ? -13.404 2.379 37.535 1.00 79.50 362 LYS A N 1
ATOM 2910 C CA . LYS A 1 362 ? -13.585 3.207 38.737 1.00 79.50 362 LYS A CA 1
ATOM 2911 C C . LYS A 1 362 ? -12.300 3.857 39.267 1.00 79.50 362 LYS A C 1
ATOM 2913 O O . LYS A 1 362 ? -12.380 4.590 40.250 1.00 79.50 362 LYS A O 1
ATOM 2918 N N . ARG A 1 363 ? -11.134 3.520 38.713 1.00 66.06 363 ARG A N 1
ATOM 2919 C CA . ARG A 1 363 ? -9.820 3.948 39.205 1.00 66.06 363 ARG A CA 1
ATOM 2920 C C . ARG A 1 363 ? -9.144 4.846 38.189 1.00 66.06 363 ARG A C 1
ATOM 2922 O O . ARG A 1 363 ? -8.537 5.834 38.649 1.00 66.06 363 ARG A O 1
#

Sequence (363 aa):
MLRVLILMMAVWGAQGCTNCPTPAPNSSKDFCYSARIRSTVLQGLPFGGVPTVLALDFMCFLGLLVVFSFLRKVAWDYGRLALVTDADRRMDQRYSRLDDREYVASAMTSDTPERYERLTSVSSSVDIDQRDTGFCSWLTAIFRIKDEEIREKCGEDAVHYLSFQRHIIGLLVVVGVMSVGIILPVNFSGNLLENNAYSFGRTTIANLDSENALMWLHTIFAFLYLLLTVYSMRRHTSKMHYKEDDLVKRTLFVNGISKYAEETEIKQHFEQAYENCVVLEARICYNVARLMQLNSERKKTERSKKFFLDLHAKEHITTMINPKPCGHLCCCIIKGCEQEEAVGYYTKLESQLKDDYRKREKR

Radius of gyration: 33.74 Å; chains: 1; bounding box: 91×74×70 Å

InterPro domains:
  IPR027815 CSC1/OSCA1-like, cytosolic domain [PF14703] (249-361)
  IPR032880 CSC1/OSCA1-like, N-terminal transmembrane domain [PF13967] (130-234)
  IPR045122 Calcium permeable stress-gated cation channel 1-like [PTHR13018] (48-362)

pLDDT: mean 71.36, std 20.51, range [25.06, 95.94]

Organism: Eleginops maclovinus (NCBI:txid56733)

Secondary structure (DSSP, 8-state):
-----------PPPPP-S--PPPPTTSHHHHHHHTT----TTTTSGGGGHHHHHHHHHHHHHHHHHHHHHHHHHHHHHHHHHHHHHHHHHHHHHHHHHHHHHHHHTTS-------------TTSSHHHHTT--STTHHHHHHHH--HHHHHHHH-HHHHHHHHHHHHHHHHHHHHHHHIIIIIHHHHHT--SS-S-TT-GGGGSGGGS-TTSTHHHHHHHHHHHHHHHHHHHHHHHHHH----GGG------------TT--HHHHHHHHHHH-TT------------HHHHHHHHHHHHHHHHHHHHHHHHHHH----EE--STTGGG--S--TT---EEHHHHHHHHHHHHHHHHHHHHT-

Foldseek 3Di:
DDDDDDPPPDDDDDDDDDDDPDDDPPVVVVCVVPVPPPDDPDPPDFQSCVVVVVVVVVVVVVVVLLVVLVCCVVCVVVVCVVVVVVVVVVVVVVVVVVVVVCVVPVVDDDDDDDDDPPPPDPPCVVVVVVQSPDSCSVVVVVVVDDLVNCCVPVNDVVSLVVLVVVLVVVLCVVLVCCCVVPVQVLLLPACQDDPDPRYNNSRDPNRHDPPDPSVVVVVVSVVVSVVSVVVSVVVSVVPSPPDCPVVPPVDDDDPDDDPPDDFVNVQVVVCVVDVPDHDPGGDDDDPCVVLVVLVVVLVVLVVQLVVQVVVCVPPVDFDWDFPDVVLVVDPDCDVVRHTDGSNVVSVVVNVVSVVVSVVVVVD